Protein AF-A0A5E4HQR0-F1 (afdb_monomer)

Structure (mmCIF, N/CA/C/O backbone):
data_AF-A0A5E4HQR0-F1
#
_entry.id   AF-A0A5E4HQR0-F1
#
loop_
_atom_site.group_PDB
_atom_site.id
_atom_site.type_symbol
_atom_site.label_atom_id
_atom_site.label_alt_id
_atom_site.label_comp_id
_atom_site.label_asym_id
_atom_site.label_entity_id
_atom_site.label_seq_id
_atom_site.pdbx_PDB_ins_code
_atom_site.Cartn_x
_atom_site.Cartn_y
_atom_site.Cartn_z
_atom_site.occupancy
_atom_site.B_iso_or_equiv
_atom_site.auth_seq_id
_atom_site.auth_comp_id
_atom_site.auth_asym_id
_atom_site.auth_atom_id
_atom_site.pdbx_PDB_model_num
ATOM 1 N N . MET A 1 1 ? -1.700 -20.163 -16.446 1.00 43.44 1 MET A N 1
ATOM 2 C CA . MET A 1 1 ? -0.678 -19.233 -15.924 1.00 43.44 1 MET A CA 1
ATOM 3 C C . MET A 1 1 ? 0.153 -18.764 -17.100 1.00 43.44 1 MET A C 1
ATOM 5 O O . MET A 1 1 ? 0.712 -19.613 -17.777 1.00 43.44 1 MET A O 1
ATOM 9 N N . LEU A 1 2 ? 0.173 -17.463 -17.386 1.00 47.62 2 LEU A N 1
ATOM 10 C CA . LEU A 1 2 ? 1.164 -16.889 -18.298 1.00 47.62 2 LEU A CA 1
ATOM 11 C C . LEU A 1 2 ? 2.430 -16.648 -17.474 1.00 47.62 2 LEU A C 1
ATOM 13 O O . LEU A 1 2 ? 2.370 -15.956 -16.460 1.00 47.62 2 LEU A O 1
ATOM 17 N N . THR A 1 3 ? 3.533 -17.280 -17.863 1.00 55.66 3 THR A N 1
ATOM 18 C CA . THR A 1 3 ? 4.866 -17.013 -17.315 1.00 55.66 3 THR A CA 1
ATOM 19 C C . THR A 1 3 ? 5.271 -15.594 -17.684 1.00 55.66 3 THR A C 1
ATOM 21 O O . THR A 1 3 ? 5.151 -15.206 -18.848 1.00 55.66 3 THR A O 1
ATOM 24 N N . LEU A 1 4 ? 5.718 -14.813 -16.701 1.00 61.31 4 LEU A N 1
ATOM 25 C CA . LEU A 1 4 ? 6.244 -13.476 -16.959 1.00 61.31 4 LEU A CA 1
ATOM 26 C C . LEU A 1 4 ? 7.509 -13.579 -17.814 1.00 61.31 4 LEU A C 1
ATOM 28 O O . LEU A 1 4 ? 8.285 -14.520 -17.628 1.00 61.31 4 LEU A O 1
ATOM 32 N N . PRO A 1 5 ? 7.723 -12.642 -18.746 1.00 66.75 5 PRO A N 1
ATOM 33 C CA . PRO A 1 5 ? 8.968 -12.610 -19.487 1.00 66.75 5 PRO A CA 1
ATOM 34 C C . PRO A 1 5 ? 10.122 -12.264 -18.533 1.00 66.75 5 PRO A C 1
ATOM 36 O O . PRO A 1 5 ? 9.965 -11.430 -17.641 1.00 66.75 5 PRO A O 1
ATOM 39 N N . GLU A 1 6 ? 11.286 -12.889 -18.730 1.00 67.94 6 GLU A N 1
ATOM 40 C CA . GLU A 1 6 ? 12.501 -12.571 -17.959 1.00 67.94 6 GLU A CA 1
ATOM 41 C C . GLU A 1 6 ? 12.951 -11.117 -18.177 1.00 67.94 6 GLU A C 1
ATOM 43 O O . GLU A 1 6 ? 13.580 -10.518 -17.306 1.00 67.94 6 GLU A O 1
ATOM 48 N N . THR A 1 7 ? 12.605 -10.531 -19.328 1.00 82.25 7 THR A N 1
ATOM 49 C CA . THR A 1 7 ? 12.889 -9.138 -19.678 1.00 82.25 7 THR A CA 1
ATOM 50 C C . THR A 1 7 ? 11.737 -8.518 -20.470 1.00 82.25 7 THR A C 1
ATOM 52 O O . THR A 1 7 ? 11.079 -9.175 -21.275 1.00 82.25 7 THR A O 1
ATOM 55 N N . PHE A 1 8 ? 11.488 -7.227 -20.255 1.00 91.69 8 PHE A N 1
ATOM 56 C CA . PHE A 1 8 ? 10.535 -6.450 -21.047 1.00 91.69 8 PHE A CA 1
ATOM 57 C C . PHE A 1 8 ? 11.269 -5.675 -22.146 1.00 91.69 8 PHE A C 1
ATOM 59 O O . PHE A 1 8 ? 12.255 -4.992 -21.865 1.00 91.69 8 PHE A O 1
ATOM 66 N N . ASP A 1 9 ? 10.754 -5.716 -23.377 1.00 94.88 9 ASP A N 1
ATOM 67 C CA . ASP A 1 9 ? 11.131 -4.746 -24.408 1.00 94.88 9 ASP A CA 1
ATOM 68 C C . ASP A 1 9 ? 10.457 -3.407 -24.091 1.00 94.88 9 ASP A C 1
ATOM 70 O O . ASP A 1 9 ? 9.247 -3.233 -24.250 1.00 94.88 9 ASP A O 1
ATOM 74 N N . ILE A 1 10 ? 11.256 -2.459 -23.611 1.00 95.88 10 ILE A N 1
ATOM 75 C CA . ILE A 1 10 ? 10.778 -1.164 -23.128 1.00 95.88 10 ILE A CA 1
ATOM 76 C C . ILE A 1 10 ? 10.135 -0.340 -24.241 1.00 95.88 10 ILE A C 1
ATOM 78 O O . ILE A 1 10 ? 9.155 0.355 -23.978 1.00 95.88 10 ILE A O 1
ATOM 82 N N . LEU A 1 11 ? 10.623 -0.444 -25.480 1.00 95.44 11 LEU A N 1
ATOM 83 C CA . LEU A 1 11 ? 10.038 0.285 -26.605 1.00 95.44 11 LEU A CA 1
ATOM 84 C C . LEU A 1 11 ? 8.661 -0.281 -26.947 1.00 95.44 11 LEU A C 1
ATOM 86 O O . LEU A 1 11 ? 7.700 0.476 -27.088 1.00 95.44 11 LEU A O 1
ATOM 90 N N . ALA A 1 12 ? 8.541 -1.609 -27.009 1.00 96.38 12 ALA A N 1
ATOM 91 C CA . ALA A 1 12 ? 7.259 -2.267 -27.245 1.00 96.38 12 ALA A CA 1
ATOM 92 C C . ALA A 1 12 ? 6.245 -1.955 -26.131 1.00 96.38 12 ALA A C 1
ATOM 94 O O . ALA A 1 12 ? 5.089 -1.630 -26.410 1.00 96.38 12 ALA A O 1
ATOM 95 N N . VAL A 1 13 ? 6.686 -1.982 -24.869 1.00 96.69 13 VAL A N 1
ATOM 96 C CA . VAL A 1 13 ? 5.843 -1.640 -23.717 1.00 96.69 13 VAL A CA 1
ATOM 97 C C . VAL A 1 13 ? 5.408 -0.178 -23.760 1.00 96.69 13 VAL A C 1
ATOM 99 O O . VAL A 1 13 ? 4.222 0.093 -23.581 1.00 96.69 13 VAL A O 1
ATOM 102 N N . ALA A 1 14 ? 6.318 0.760 -24.037 1.00 97.38 14 ALA A N 1
ATOM 103 C CA . ALA A 1 14 ? 6.001 2.184 -24.159 1.00 97.38 14 ALA A CA 1
ATOM 104 C C . ALA A 1 14 ? 4.930 2.439 -25.232 1.00 97.38 14 ALA A C 1
ATOM 106 O O . ALA A 1 14 ? 3.965 3.169 -24.985 1.00 97.38 14 ALA A O 1
ATOM 107 N N . VAL A 1 15 ? 5.038 1.765 -26.385 1.00 97.88 15 VAL A N 1
ATOM 108 C CA . VAL A 1 15 ? 4.018 1.795 -27.445 1.00 97.88 15 VAL A CA 1
ATOM 109 C C . VAL A 1 15 ? 2.687 1.227 -26.950 1.00 97.88 15 VAL A C 1
ATOM 111 O O . VAL A 1 15 ? 1.646 1.857 -27.137 1.00 97.88 15 VAL A O 1
ATOM 114 N N . GLN A 1 16 ? 2.700 0.067 -26.288 1.00 97.56 16 GLN A N 1
ATOM 115 C CA . GLN A 1 16 ? 1.485 -0.587 -25.799 1.00 97.56 16 GLN A CA 1
ATOM 116 C C . GLN A 1 16 ? 0.745 0.258 -24.754 1.00 97.56 16 GLN A C 1
ATOM 118 O O . GLN A 1 16 ? -0.487 0.368 -24.797 1.00 97.56 16 GLN A O 1
ATOM 123 N N . ILE A 1 17 ? 1.473 0.867 -23.813 1.00 97.50 17 ILE A N 1
ATOM 124 C CA . ILE A 1 17 ? 0.855 1.697 -22.777 1.00 97.50 17 ILE A CA 1
ATOM 125 C C . ILE A 1 17 ? 0.499 3.103 -23.268 1.00 97.50 17 ILE A C 1
ATOM 127 O O . ILE A 1 17 ? -0.389 3.737 -22.692 1.00 97.50 17 ILE A O 1
ATOM 131 N N . GLY A 1 18 ? 1.127 3.550 -24.359 1.00 97.62 18 GLY A N 1
ATOM 132 C CA . GLY A 1 18 ? 0.904 4.850 -24.988 1.00 97.62 18 GLY A CA 1
ATOM 133 C C . GLY A 1 18 ? 1.632 6.005 -24.300 1.00 97.62 18 GLY A C 1
ATOM 134 O O . GLY A 1 18 ? 1.151 7.132 -24.370 1.00 97.62 18 GLY A O 1
ATOM 135 N N . VAL A 1 19 ? 2.745 5.731 -23.611 1.00 97.75 19 VAL A N 1
ATOM 136 C CA . VAL A 1 19 ? 3.564 6.737 -22.913 1.00 97.75 19 VAL A CA 1
ATOM 137 C C . VAL A 1 19 ? 5.044 6.446 -23.181 1.00 97.75 19 VAL A C 1
ATOM 139 O O . VAL A 1 19 ? 5.491 5.346 -22.832 1.00 97.75 19 VAL A O 1
ATOM 142 N N . PRO A 1 20 ? 5.813 7.390 -23.759 1.00 97.56 20 PRO A N 1
ATOM 143 C CA . PRO A 1 20 ? 7.255 7.237 -23.955 1.00 97.56 20 PRO A CA 1
ATOM 144 C C . PRO A 1 20 ? 7.985 6.927 -22.644 1.00 97.56 20 PRO A C 1
ATOM 146 O O . PRO A 1 20 ? 7.635 7.466 -21.594 1.00 97.56 20 PRO A O 1
ATOM 149 N N . ALA A 1 21 ? 9.002 6.064 -22.693 1.00 96.12 21 ALA A N 1
ATOM 150 C CA . ALA A 1 21 ? 9.705 5.587 -21.498 1.00 96.12 21 ALA A CA 1
ATOM 151 C C . ALA A 1 21 ? 10.406 6.714 -20.717 1.00 96.12 21 ALA A C 1
ATOM 153 O O . ALA A 1 21 ? 10.565 6.649 -19.498 1.00 96.12 21 ALA A O 1
ATOM 154 N N . GLU A 1 22 ? 10.787 7.779 -21.415 1.00 94.31 22 GLU A N 1
ATOM 155 C CA . GLU A 1 22 ? 11.416 8.980 -20.874 1.00 94.31 22 GLU A CA 1
ATOM 156 C C . GLU A 1 22 ? 10.468 9.779 -19.964 1.00 94.31 22 GLU A C 1
ATOM 158 O O . GLU A 1 22 ? 10.924 10.477 -19.057 1.00 94.31 22 GLU A O 1
ATOM 163 N N . GLU A 1 23 ? 9.155 9.642 -20.167 1.00 95.75 23 GLU A N 1
ATOM 164 C CA . GLU A 1 23 ? 8.104 10.343 -19.418 1.00 95.75 23 GLU A CA 1
ATOM 165 C C . GLU A 1 23 ? 7.600 9.552 -18.202 1.00 95.75 23 GLU A C 1
ATOM 167 O O . GLU A 1 23 ? 6.712 10.003 -17.479 1.00 95.75 23 GLU A O 1
ATOM 172 N N . TRP A 1 24 ? 8.148 8.362 -17.940 1.00 96.00 24 TRP A N 1
ATOM 173 C CA . TRP A 1 24 ? 7.684 7.523 -16.830 1.00 96.00 24 TRP A CA 1
ATOM 174 C C . TRP A 1 24 ? 8.110 8.057 -15.455 1.00 96.00 24 TRP A C 1
ATOM 176 O O . TRP A 1 24 ? 7.464 7.770 -14.443 1.00 96.00 24 TRP A O 1
ATOM 186 N N . ARG A 1 25 ? 9.196 8.838 -15.414 1.00 93.00 25 ARG A N 1
ATOM 187 C CA . ARG A 1 25 ? 9.792 9.377 -14.186 1.00 93.00 25 ARG A CA 1
ATOM 188 C C . ARG A 1 25 ? 8.795 10.252 -13.420 1.00 93.00 25 ARG A C 1
ATOM 190 O O . ARG A 1 25 ? 8.152 11.123 -13.998 1.00 93.00 25 ARG A O 1
ATOM 197 N N . GLY A 1 26 ? 8.685 10.040 -12.112 1.00 90.75 26 GLY A N 1
ATOM 198 C CA . GLY A 1 26 ? 7.771 10.777 -11.239 1.00 90.75 26 GLY A CA 1
ATOM 199 C C . GLY A 1 26 ? 6.291 10.404 -11.394 1.00 90.75 26 GLY A C 1
ATOM 200 O O . GLY A 1 26 ? 5.453 10.977 -10.702 1.00 90.75 26 GLY A O 1
ATOM 201 N N . ASN A 1 27 ? 5.954 9.437 -12.256 1.00 94.25 27 ASN A N 1
ATOM 202 C CA . ASN A 1 27 ? 4.585 8.970 -12.494 1.00 94.25 27 ASN A CA 1
ATOM 203 C C . ASN A 1 27 ? 4.409 7.479 -12.141 1.00 94.25 27 ASN A C 1
ATOM 205 O O . ASN A 1 27 ? 3.646 6.755 -12.780 1.00 94.25 27 ASN A O 1
ATOM 209 N N . CYS A 1 28 ? 5.123 6.999 -11.119 1.00 96.25 28 CYS A N 1
ATOM 210 C CA . CYS A 1 28 ? 5.274 5.574 -10.802 1.00 96.25 28 CYS A CA 1
ATOM 211 C C . CYS A 1 28 ? 3.946 4.803 -10.741 1.00 96.25 28 CYS A C 1
ATOM 213 O O . CYS A 1 28 ? 3.763 3.805 -11.437 1.00 96.25 28 CYS A O 1
ATOM 215 N N . TYR A 1 29 ? 2.974 5.304 -9.970 1.00 96.31 29 TYR A N 1
ATOM 216 C CA . TYR A 1 29 ? 1.659 4.666 -9.851 1.00 96.31 29 TYR A CA 1
ATOM 217 C C . TYR A 1 29 ? 0.858 4.718 -11.160 1.00 96.31 29 TYR A C 1
ATOM 219 O O . TYR A 1 29 ? 0.180 3.752 -11.510 1.00 96.31 29 TYR A O 1
ATOM 227 N N . GLY A 1 30 ? 0.939 5.828 -11.902 1.00 97.50 30 GLY A N 1
ATOM 228 C CA . GLY A 1 30 ? 0.260 5.978 -13.188 1.00 97.50 30 GLY A CA 1
ATOM 229 C C . GLY A 1 30 ? 0.785 4.990 -14.227 1.00 97.50 30 GLY A C 1
ATOM 230 O O . GLY A 1 30 ? -0.008 4.311 -14.878 1.00 97.50 30 GLY A O 1
ATOM 231 N N . ILE A 1 31 ? 2.108 4.842 -14.326 1.00 98.25 31 ILE A N 1
ATOM 232 C CA . ILE A 1 31 ? 2.748 3.883 -15.234 1.00 98.25 31 ILE A CA 1
ATOM 233 C C . ILE A 1 31 ? 2.417 2.441 -14.834 1.00 98.25 31 ILE A C 1
ATOM 235 O O . ILE A 1 31 ? 1.961 1.672 -15.679 1.00 98.25 31 ILE A O 1
ATOM 239 N N . ALA A 1 32 ? 2.537 2.079 -13.552 1.00 97.88 32 ALA A N 1
ATOM 240 C CA . ALA A 1 32 ? 2.151 0.750 -13.069 1.00 97.88 32 ALA A CA 1
ATOM 241 C C . ALA A 1 32 ? 0.666 0.435 -13.348 1.00 97.88 32 ALA A C 1
ATOM 243 O O . ALA A 1 32 ? 0.323 -0.659 -13.794 1.00 97.88 32 ALA A O 1
ATOM 244 N N . SER A 1 33 ? -0.227 1.410 -13.169 1.00 97.75 33 SER A N 1
ATOM 245 C CA . SER A 1 33 ? -1.649 1.269 -13.501 1.00 97.75 33 SER A CA 1
ATOM 246 C C . SER A 1 33 ? -1.881 1.024 -14.997 1.00 97.75 33 SER A C 1
ATOM 248 O O . SER A 1 33 ? -2.692 0.172 -15.377 1.00 97.75 33 SER A O 1
ATOM 250 N N . LEU A 1 34 ? -1.142 1.720 -15.868 1.00 98.19 34 LEU A N 1
ATOM 251 C CA . LEU A 1 34 ? -1.233 1.519 -17.313 1.00 98.19 34 LEU A CA 1
ATOM 252 C C . LEU A 1 34 ? -0.805 0.112 -17.737 1.00 98.19 34 LEU A C 1
ATOM 254 O O . LEU A 1 34 ? -1.438 -0.442 -18.635 1.00 98.19 34 LEU A O 1
ATOM 258 N N . PHE A 1 35 ? 0.184 -0.495 -17.075 1.00 97.69 35 PHE A N 1
ATOM 259 C CA . PHE A 1 35 ? 0.586 -1.880 -17.350 1.00 97.69 35 PHE A CA 1
ATOM 260 C C . PHE A 1 35 ? -0.586 -2.856 -17.185 1.00 97.69 35 PHE A C 1
ATOM 262 O O . PHE A 1 35 ? -0.793 -3.709 -18.049 1.00 97.69 35 PHE A O 1
ATOM 269 N N . LEU A 1 36 ? -1.397 -2.699 -16.132 1.00 95.81 36 LEU A N 1
ATOM 270 C CA . LEU A 1 36 ? -2.602 -3.514 -15.938 1.00 95.81 36 LEU A CA 1
ATOM 271 C C . LEU A 1 36 ? -3.689 -3.158 -16.952 1.00 95.81 36 LEU A C 1
ATOM 273 O O . LEU A 1 36 ? -4.215 -4.026 -17.646 1.00 95.81 36 LEU A O 1
ATOM 277 N N . LYS A 1 37 ? -4.007 -1.864 -17.082 1.00 96.94 37 LYS A N 1
ATOM 278 C CA . LYS A 1 37 ? -5.098 -1.382 -17.945 1.00 96.94 37 LYS A CA 1
ATOM 279 C C . LYS A 1 37 ? -4.897 -1.757 -19.415 1.00 96.94 37 LYS A C 1
ATOM 281 O O . LYS A 1 37 ? -5.869 -1.911 -20.151 1.00 96.94 37 LYS A O 1
ATOM 286 N N . LYS A 1 38 ? -3.643 -1.857 -19.852 1.00 97.06 38 LYS A N 1
ATOM 287 C CA . LYS A 1 38 ? -3.255 -2.145 -21.237 1.00 97.06 38 LYS A CA 1
ATOM 288 C C . LYS A 1 38 ? -2.852 -3.604 -21.443 1.00 97.06 38 LYS A C 1
ATOM 290 O O . LYS A 1 38 ? -2.431 -3.956 -22.542 1.00 97.06 38 LYS A O 1
ATOM 295 N N . GLY A 1 39 ? -2.993 -4.443 -20.415 1.00 94.75 39 GLY A N 1
ATOM 296 C CA . GLY A 1 39 ? -2.743 -5.879 -20.496 1.00 94.75 39 GLY A CA 1
ATOM 297 C C . GLY A 1 39 ? -1.275 -6.253 -20.702 1.00 94.75 39 GLY A C 1
ATOM 298 O O . GLY A 1 39 ? -1.005 -7.328 -21.224 1.00 94.75 39 GLY A O 1
ATOM 299 N N . VAL A 1 40 ? -0.330 -5.388 -20.311 1.00 95.19 40 VAL A N 1
ATOM 300 C CA . VAL A 1 40 ? 1.104 -5.737 -20.252 1.00 95.19 40 VAL A CA 1
ATOM 301 C C . VAL A 1 40 ? 1.320 -6.809 -19.180 1.00 95.19 40 VAL A C 1
ATOM 303 O O . VAL A 1 40 ? 2.094 -7.743 -19.361 1.00 95.19 40 VAL A O 1
ATOM 306 N N . VAL A 1 41 ? 0.584 -6.690 -18.072 1.00 93.62 41 VAL A N 1
ATOM 307 C CA . VAL A 1 41 ? 0.513 -7.668 -16.983 1.00 93.62 41 VAL A CA 1
ATOM 308 C C . VAL A 1 41 ? -0.957 -7.863 -16.623 1.00 93.62 41 VAL A C 1
ATOM 310 O O . VAL A 1 41 ? -1.704 -6.892 -16.552 1.00 93.62 41 VAL A O 1
ATOM 313 N N . THR A 1 42 ? -1.389 -9.104 -16.395 1.00 90.38 42 THR A N 1
ATOM 314 C CA . THR A 1 42 ? -2.817 -9.426 -16.195 1.00 90.38 42 THR A CA 1
ATOM 315 C C . THR A 1 42 ? -3.164 -9.975 -14.814 1.00 90.38 42 THR A C 1
ATOM 317 O O . THR A 1 42 ? -4.316 -9.878 -14.410 1.00 90.38 42 THR A O 1
ATOM 320 N N . ASN A 1 43 ? -2.193 -10.515 -14.072 1.00 88.50 43 ASN A N 1
ATOM 321 C CA . ASN A 1 43 ? -2.441 -11.204 -12.796 1.00 88.50 43 ASN A CA 1
ATOM 322 C C . ASN A 1 43 ? -1.818 -10.508 -11.578 1.00 88.50 43 ASN A C 1
ATOM 324 O O . ASN A 1 43 ? -1.804 -11.086 -10.495 1.00 88.50 43 ASN A O 1
ATOM 328 N N . ALA A 1 44 ? -1.293 -9.292 -11.738 1.00 94.56 44 ALA A N 1
ATOM 329 C CA . ALA A 1 44 ? -0.679 -8.547 -10.645 1.00 94.56 44 ALA A CA 1
ATOM 330 C C . ALA A 1 44 ? -1.667 -7.574 -9.989 1.00 94.56 44 ALA A C 1
ATOM 332 O O . ALA A 1 44 ? -2.596 -7.070 -10.621 1.00 94.56 44 ALA A O 1
ATOM 333 N N . LYS A 1 45 ? -1.433 -7.275 -8.712 1.00 94.88 45 LYS A N 1
ATOM 334 C CA . LYS A 1 45 ? -2.138 -6.246 -7.950 1.00 94.88 45 LYS A CA 1
ATOM 335 C C . LYS A 1 45 ? -1.354 -4.942 -8.010 1.00 94.88 45 LYS A C 1
ATOM 337 O O . LYS A 1 45 ? -0.145 -4.931 -7.798 1.00 94.88 45 LYS A O 1
ATOM 342 N N . LEU A 1 46 ? -2.051 -3.837 -8.259 1.00 96.12 46 LEU A N 1
ATOM 343 C CA . LEU A 1 46 ? -1.473 -2.501 -8.152 1.00 96.12 46 LEU A CA 1
ATOM 344 C C . LEU A 1 46 ? -1.267 -2.144 -6.681 1.00 96.12 46 LEU A C 1
ATOM 346 O O . LEU A 1 46 ? -2.189 -2.262 -5.871 1.00 96.12 46 LEU A O 1
ATOM 350 N N . ARG A 1 47 ? -0.057 -1.707 -6.345 1.00 96.12 47 ARG A N 1
ATOM 351 C CA . ARG A 1 47 ? 0.346 -1.313 -4.998 1.00 96.12 47 ARG A CA 1
ATOM 352 C C . ARG A 1 47 ? 0.828 0.125 -4.983 1.00 96.12 47 ARG A C 1
ATOM 354 O O . ARG A 1 47 ? 1.372 0.632 -5.964 1.00 96.12 47 ARG A O 1
ATOM 361 N N . TYR A 1 48 ? 0.638 0.755 -3.834 1.00 95.81 48 TYR A N 1
ATOM 362 C CA . TYR A 1 48 ? 1.195 2.053 -3.505 1.00 95.81 48 TYR A CA 1
ATOM 363 C C . TYR A 1 48 ? 1.682 2.028 -2.061 1.00 95.81 48 TYR A C 1
ATOM 365 O O . TYR A 1 48 ? 1.146 1.300 -1.219 1.00 95.81 48 TYR A O 1
ATOM 373 N N . GLY A 1 49 ? 2.737 2.776 -1.783 1.00 95.38 49 GLY A N 1
ATOM 374 C CA . GLY A 1 49 ? 3.376 2.776 -0.480 1.00 95.38 49 GLY A CA 1
ATOM 375 C C . GLY A 1 49 ? 4.696 3.517 -0.531 1.00 95.38 49 GLY A C 1
ATOM 376 O O . GLY A 1 49 ? 4.776 4.574 -1.155 1.00 95.38 49 GLY A O 1
ATOM 377 N N . LEU A 1 50 ? 5.715 2.967 0.125 1.00 95.38 50 LEU A N 1
ATOM 378 C CA . LEU A 1 50 ? 7.030 3.591 0.232 1.00 95.38 50 LEU A CA 1
ATOM 379 C C . LEU A 1 50 ? 8.118 2.735 -0.419 1.00 95.38 50 LEU A C 1
ATOM 381 O O . LEU A 1 50 ? 8.132 1.508 -0.288 1.00 95.38 50 LEU A O 1
ATOM 385 N N . TRP A 1 51 ? 9.059 3.406 -1.076 1.00 95.69 51 TRP A N 1
ATOM 386 C CA . TRP A 1 51 ? 10.367 2.855 -1.398 1.00 95.69 51 TRP A CA 1
ATOM 387 C C . TRP A 1 51 ? 11.302 3.047 -0.200 1.00 95.69 51 TRP A C 1
ATOM 389 O O . TRP A 1 51 ? 11.601 4.168 0.202 1.00 95.69 51 TRP A O 1
ATOM 399 N N . MET A 1 52 ? 11.786 1.943 0.363 1.00 94.19 52 MET A N 1
ATOM 400 C CA . MET A 1 52 ? 12.664 1.920 1.542 1.00 94.19 52 MET A CA 1
ATOM 401 C C . MET A 1 52 ? 14.127 1.617 1.188 1.00 94.19 52 MET A C 1
ATOM 403 O O . MET A 1 52 ? 14.943 1.352 2.074 1.00 94.19 52 MET A O 1
ATOM 407 N N . GLY A 1 53 ? 14.442 1.576 -0.105 1.00 92.88 53 GLY A N 1
ATOM 408 C CA . GLY A 1 53 ? 15.732 1.146 -0.624 1.00 92.88 53 GLY A CA 1
ATOM 409 C C . GLY A 1 53 ? 16.731 2.285 -0.793 1.00 92.88 53 GLY A C 1
ATOM 410 O O . GLY A 1 53 ? 16.422 3.453 -0.541 1.00 92.88 53 GLY A O 1
ATOM 411 N N . PRO A 1 54 ? 17.951 1.962 -1.248 1.00 93.06 54 PRO A N 1
ATOM 412 C CA . PRO A 1 54 ? 18.937 2.977 -1.576 1.00 93.06 54 PRO A CA 1
ATOM 413 C C . PRO A 1 54 ? 18.452 3.853 -2.737 1.00 93.06 54 PRO A C 1
ATOM 415 O O . PRO A 1 54 ? 17.732 3.402 -3.627 1.00 93.06 54 PRO A O 1
ATOM 418 N N . VAL A 1 55 ? 18.902 5.105 -2.742 1.00 95.81 55 VAL A N 1
ATOM 419 C CA . VAL A 1 55 ? 18.695 6.043 -3.846 1.00 95.81 55 VAL A CA 1
ATOM 420 C C . VAL A 1 55 ? 20.058 6.517 -4.332 1.00 95.81 55 VAL A C 1
ATOM 422 O O . VAL A 1 55 ? 20.913 6.914 -3.538 1.00 95.81 55 VAL A O 1
ATOM 425 N N . ALA A 1 56 ? 20.286 6.453 -5.638 1.00 96.06 56 ALA A N 1
ATOM 426 C CA . ALA A 1 56 ? 21.527 6.887 -6.256 1.00 96.06 56 ALA A CA 1
ATOM 427 C C . ALA A 1 56 ? 21.693 8.410 -6.143 1.00 96.06 56 ALA A C 1
ATOM 429 O O . ALA A 1 56 ? 20.733 9.160 -6.307 1.00 96.06 56 ALA A O 1
ATOM 430 N N . LYS A 1 57 ? 22.933 8.880 -5.943 1.00 94.19 57 LYS A N 1
ATOM 431 C CA . LYS A 1 57 ? 23.281 10.308 -5.765 1.00 94.19 57 LYS A CA 1
ATOM 432 C C . LYS A 1 57 ? 22.770 11.245 -6.864 1.00 94.19 57 LYS A C 1
ATOM 434 O O . LY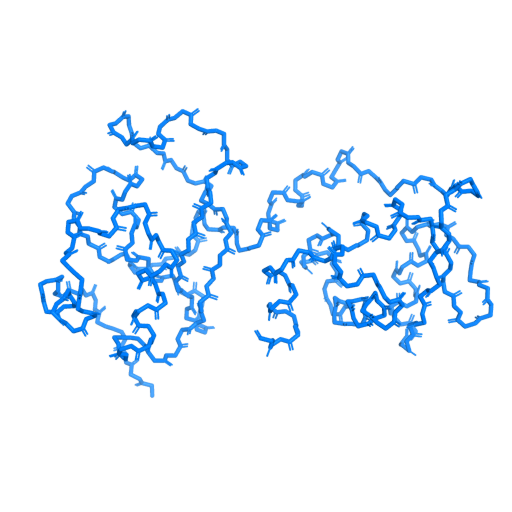S A 1 57 ? 22.568 12.422 -6.602 1.00 94.19 57 LYS A O 1
ATOM 439 N N . GLY A 1 58 ? 22.596 10.737 -8.083 1.00 89.50 58 GLY A N 1
ATOM 440 C CA . GLY A 1 58 ? 22.102 11.515 -9.222 1.00 89.50 58 GLY A CA 1
ATOM 441 C C . GLY A 1 58 ? 20.578 11.534 -9.376 1.00 89.50 58 GLY A C 1
ATOM 442 O O . GLY A 1 58 ? 20.083 12.183 -10.291 1.00 89.50 58 GLY A O 1
ATOM 443 N N . SER A 1 59 ? 19.832 10.814 -8.536 1.00 90.44 59 SER A N 1
ATOM 444 C CA . SER A 1 59 ? 18.369 10.830 -8.566 1.00 90.44 59 SER A CA 1
ATOM 445 C C . SER A 1 59 ? 17.824 12.078 -7.868 1.00 90.44 59 SER A C 1
ATOM 447 O O . SER A 1 59 ? 18.341 12.502 -6.836 1.00 90.44 59 SER A O 1
ATOM 449 N N . VAL A 1 60 ? 16.711 12.621 -8.369 1.00 86.31 60 VAL A N 1
ATOM 450 C CA . VAL A 1 60 ? 15.966 13.727 -7.728 1.00 86.31 60 VAL A CA 1
ATOM 451 C C . VAL A 1 60 ? 15.362 13.345 -6.367 1.00 86.31 60 VAL A C 1
ATOM 453 O O . VAL A 1 60 ? 14.910 14.208 -5.609 1.00 86.31 60 VAL A O 1
ATOM 456 N N . MET A 1 61 ? 15.351 12.046 -6.060 1.00 88.31 61 MET A N 1
ATOM 457 C CA . MET A 1 61 ? 14.915 11.495 -4.779 1.00 88.31 61 MET A CA 1
ATOM 458 C C . MET A 1 61 ? 16.069 11.351 -3.774 1.00 88.31 61 MET A C 1
ATOM 460 O O . MET A 1 61 ? 15.833 10.981 -2.625 1.00 88.31 61 MET A O 1
ATOM 464 N N . TYR A 1 62 ? 17.318 11.622 -4.173 1.00 93.19 62 TYR A N 1
ATOM 465 C CA . TYR A 1 62 ? 18.473 11.448 -3.297 1.00 93.19 62 TYR A CA 1
ATOM 466 C C . TYR A 1 62 ? 18.394 12.349 -2.060 1.00 93.19 62 TYR A C 1
ATOM 468 O O . TYR A 1 62 ? 18.095 13.538 -2.155 1.00 93.19 62 TYR A O 1
ATOM 476 N N . GLY A 1 63 ? 18.686 11.775 -0.891 1.00 89.19 63 GLY A N 1
ATOM 477 C CA . GLY A 1 63 ? 18.658 12.482 0.392 1.00 89.19 63 GLY A CA 1
ATOM 478 C C . GLY A 1 63 ? 17.258 12.723 0.964 1.00 89.19 63 GLY A C 1
ATOM 479 O O . GLY A 1 63 ? 17.152 13.307 2.040 1.00 89.19 63 GLY A O 1
ATOM 480 N N . ARG A 1 64 ? 16.189 12.274 0.290 1.00 88.31 64 ARG A N 1
ATOM 481 C CA . ARG A 1 64 ? 14.837 12.331 0.855 1.00 88.31 64 ARG A CA 1
ATOM 482 C C . ARG A 1 64 ? 14.677 11.317 1.992 1.00 88.31 64 ARG A C 1
ATOM 484 O O . ARG A 1 64 ? 15.229 10.218 1.910 1.00 88.31 64 ARG A O 1
ATOM 491 N N . PRO A 1 65 ? 13.914 11.665 3.039 1.00 86.31 65 PRO A N 1
ATOM 492 C CA . PRO A 1 65 ? 13.592 10.723 4.098 1.00 86.31 65 PRO A CA 1
ATOM 493 C C . PRO A 1 65 ? 12.636 9.631 3.567 1.00 86.31 65 PRO A C 1
ATOM 495 O O . PRO A 1 65 ? 11.841 9.922 2.664 1.00 86.31 65 PRO A O 1
ATOM 498 N N . PRO A 1 66 ? 12.689 8.388 4.089 1.00 79.38 66 PRO A N 1
ATOM 499 C CA . PRO A 1 66 ? 11.852 7.279 3.616 1.00 79.38 66 PRO A CA 1
ATOM 500 C C . PRO A 1 66 ? 10.348 7.561 3.610 1.00 79.38 66 PRO A C 1
ATOM 502 O O . PRO A 1 66 ? 9.648 7.138 2.697 1.00 79.38 66 PRO A O 1
ATOM 505 N N . GLU A 1 67 ? 9.864 8.345 4.570 1.00 82.12 67 GLU A N 1
ATOM 506 C CA . GLU A 1 67 ? 8.469 8.774 4.699 1.00 82.12 67 GLU A CA 1
ATOM 507 C C . GLU A 1 67 ? 7.989 9.594 3.490 1.00 82.12 67 GLU A C 1
ATOM 509 O O . GLU A 1 67 ? 6.798 9.630 3.201 1.00 82.12 67 GLU A O 1
ATOM 514 N N . GLY A 1 68 ? 8.911 10.249 2.776 1.00 81.38 68 GLY A N 1
ATOM 515 C CA . GLY A 1 68 ? 8.629 11.035 1.574 1.00 81.38 68 GLY A CA 1
ATOM 516 C C . GLY A 1 68 ? 8.875 10.290 0.260 1.00 81.38 68 GLY A C 1
ATOM 517 O O . GLY A 1 68 ? 8.693 10.879 -0.808 1.00 81.38 68 GLY A O 1
ATOM 518 N N . MET A 1 69 ? 9.308 9.026 0.307 1.00 91.12 69 MET A N 1
ATOM 519 C CA . MET A 1 69 ? 9.622 8.215 -0.876 1.00 91.12 69 MET A CA 1
ATOM 520 C C . MET A 1 69 ? 8.411 7.397 -1.326 1.00 91.12 69 MET A C 1
ATOM 522 O O . MET A 1 69 ? 8.457 6.170 -1.401 1.00 91.12 69 MET A O 1
ATOM 526 N N . HIS A 1 70 ? 7.308 8.084 -1.618 1.00 94.06 70 HIS A N 1
ATOM 527 C CA . HIS A 1 70 ? 6.110 7.429 -2.125 1.00 94.06 70 HIS A CA 1
ATOM 528 C C . HIS A 1 70 ? 6.338 6.809 -3.503 1.00 94.06 70 HIS A C 1
ATOM 530 O O . HIS A 1 70 ? 6.922 7.435 -4.388 1.00 94.06 70 HIS A O 1
ATOM 536 N N . HIS A 1 71 ? 5.843 5.588 -3.687 1.00 96.44 71 HIS A N 1
ATOM 537 C CA . HIS A 1 71 ? 6.068 4.817 -4.903 1.00 96.44 71 HIS A CA 1
ATOM 538 C C . HIS A 1 71 ? 4.885 3.910 -5.232 1.00 96.44 71 HIS A C 1
ATOM 540 O O . HIS A 1 71 ? 4.154 3.487 -4.337 1.00 96.44 71 HIS A O 1
ATOM 546 N N . GLY A 1 72 ? 4.711 3.599 -6.517 1.00 97.12 72 GLY A N 1
ATOM 547 C CA . GLY A 1 72 ? 3.688 2.679 -7.010 1.00 97.12 72 GLY A CA 1
ATOM 548 C C . GLY A 1 72 ? 4.298 1.594 -7.890 1.00 97.12 72 GLY A C 1
ATOM 549 O O . GLY A 1 72 ? 5.171 1.887 -8.700 1.00 97.12 72 GLY A O 1
ATOM 550 N N . TRP A 1 73 ? 3.844 0.355 -7.720 1.00 98.06 73 TRP A N 1
ATOM 551 C CA . TRP A 1 73 ? 4.371 -0.827 -8.409 1.00 98.06 73 TRP A CA 1
ATOM 552 C C . TRP A 1 73 ? 3.286 -1.897 -8.558 1.00 98.06 73 TRP A C 1
ATOM 554 O O . TRP A 1 73 ? 2.162 -1.739 -8.078 1.00 98.06 73 TRP A O 1
ATOM 564 N N . LEU A 1 74 ? 3.616 -2.999 -9.222 1.00 97.62 74 LEU A N 1
ATOM 565 C CA . LEU A 1 74 ? 2.761 -4.172 -9.339 1.00 97.62 74 LEU A CA 1
ATOM 566 C C . LEU A 1 74 ? 3.334 -5.333 -8.524 1.00 97.62 74 LEU A C 1
ATOM 568 O O . LEU A 1 74 ? 4.545 -5.525 -8.466 1.00 97.62 74 LEU A O 1
ATOM 572 N N . GLU A 1 75 ? 2.464 -6.124 -7.910 1.00 96.56 75 GLU A N 1
ATOM 573 C CA . GLU A 1 75 ? 2.831 -7.309 -7.134 1.00 96.56 75 GLU A CA 1
ATOM 574 C C . GLU A 1 75 ? 2.054 -8.523 -7.645 1.00 96.56 75 GLU A C 1
ATOM 576 O O . GLU A 1 75 ? 0.822 -8.517 -7.688 1.00 96.56 75 GLU A O 1
ATOM 581 N N . ASN A 1 76 ? 2.768 -9.566 -8.049 1.00 93.81 76 ASN A N 1
ATOM 582 C CA . ASN A 1 76 ? 2.168 -10.821 -8.485 1.00 93.81 76 ASN A CA 1
ATOM 583 C C . ASN A 1 76 ? 1.653 -11.657 -7.302 1.00 93.81 76 ASN A C 1
ATOM 585 O O . ASN A 1 76 ? 2.034 -11.417 -6.157 1.00 93.81 76 ASN A O 1
ATOM 589 N N . PRO A 1 77 ? 0.822 -12.687 -7.555 1.00 93.12 77 PRO A N 1
ATOM 590 C CA . PRO A 1 77 ? 0.303 -13.552 -6.497 1.00 93.12 77 PRO A CA 1
ATOM 591 C C . PRO A 1 77 ? 1.385 -14.326 -5.731 1.00 93.12 77 PRO A C 1
ATOM 593 O O . PRO A 1 77 ? 1.153 -14.718 -4.594 1.00 93.12 77 PRO A O 1
ATOM 596 N N . ASP A 1 78 ? 2.551 -14.545 -6.342 1.00 92.50 78 ASP A N 1
ATOM 597 C CA . ASP A 1 78 ? 3.719 -15.180 -5.721 1.00 92.50 78 ASP A CA 1
ATOM 598 C C . ASP A 1 78 ? 4.597 -14.193 -4.921 1.00 92.50 78 ASP A C 1
ATOM 600 O O . ASP A 1 78 ? 5.627 -14.588 -4.380 1.00 92.50 78 ASP A O 1
ATOM 604 N N . GLY A 1 79 ? 4.207 -12.914 -4.844 1.00 92.62 79 GLY A N 1
ATOM 605 C CA . GLY A 1 79 ? 4.956 -11.850 -4.168 1.00 92.62 79 GLY A CA 1
ATOM 606 C C . GLY A 1 79 ? 6.068 -11.217 -5.011 1.00 92.62 79 GLY A C 1
ATOM 607 O O . GLY A 1 79 ? 6.740 -10.296 -4.540 1.00 92.62 79 GLY A O 1
ATOM 608 N N . THR A 1 80 ? 6.268 -11.663 -6.256 1.00 95.00 80 THR A N 1
ATOM 609 C CA . THR A 1 80 ? 7.220 -11.036 -7.181 1.00 95.00 80 THR A CA 1
ATOM 610 C C . THR A 1 80 ? 6.766 -9.618 -7.528 1.00 95.00 80 THR A C 1
ATOM 612 O O . THR A 1 80 ? 5.625 -9.398 -7.944 1.00 95.00 80 THR A O 1
ATOM 615 N N . ILE A 1 81 ? 7.676 -8.654 -7.415 1.00 96.94 81 ILE A N 1
ATOM 616 C CA . ILE A 1 81 ? 7.456 -7.257 -7.780 1.00 96.94 81 ILE A CA 1
ATOM 617 C C . ILE A 1 81 ? 7.724 -7.052 -9.264 1.00 96.94 81 ILE A C 1
ATOM 619 O O . ILE A 1 81 ? 8.737 -7.516 -9.782 1.00 96.94 81 ILE A O 1
ATOM 623 N N . ILE A 1 82 ? 6.835 -6.311 -9.920 1.00 97.38 82 ILE A N 1
ATOM 624 C CA . ILE A 1 82 ? 7.054 -5.710 -11.232 1.00 97.38 82 ILE A CA 1
ATOM 625 C C . ILE A 1 82 ? 7.006 -4.195 -11.042 1.00 97.38 82 ILE A C 1
ATOM 627 O O . ILE A 1 82 ? 5.958 -3.622 -10.740 1.00 97.38 82 ILE A O 1
ATOM 631 N N . ASP A 1 83 ? 8.146 -3.541 -11.207 1.00 97.62 83 ASP A N 1
ATOM 632 C CA . ASP A 1 83 ? 8.286 -2.106 -10.994 1.00 97.62 83 ASP A CA 1
ATOM 633 C C . ASP A 1 83 ? 8.804 -1.435 -12.271 1.00 97.62 83 ASP A C 1
ATOM 635 O O . ASP A 1 83 ? 9.994 -1.541 -12.593 1.00 97.62 83 ASP A O 1
ATOM 639 N N . PRO A 1 84 ? 7.923 -0.750 -13.020 1.00 97.38 84 PRO A N 1
ATOM 640 C CA . PRO A 1 84 ? 8.300 -0.113 -14.269 1.00 97.38 84 PRO A CA 1
ATOM 641 C C . PRO A 1 84 ? 9.136 1.151 -14.067 1.00 97.38 84 PRO A C 1
ATOM 643 O O . PRO A 1 84 ? 9.650 1.677 -15.045 1.00 97.38 84 PRO A O 1
ATOM 646 N N . THR A 1 85 ? 9.270 1.661 -12.839 1.00 97.19 85 THR A N 1
ATOM 647 C CA . THR A 1 85 ? 9.942 2.936 -12.562 1.00 97.19 85 THR A CA 1
ATOM 648 C C . THR A 1 85 ? 11.046 2.842 -11.507 1.00 97.19 85 THR A C 1
ATOM 650 O O . THR A 1 85 ? 11.621 3.869 -11.149 1.00 97.19 85 THR A O 1
ATOM 653 N N . ARG A 1 86 ? 11.462 1.634 -11.084 1.00 96.25 86 ARG A N 1
ATOM 654 C CA . ARG A 1 86 ? 12.600 1.420 -10.153 1.00 96.25 86 ARG A CA 1
ATOM 655 C C . ARG A 1 86 ? 13.875 2.136 -10.598 1.00 96.25 86 ARG A C 1
ATOM 657 O O . ARG A 1 86 ? 14.645 2.636 -9.775 1.00 96.25 86 ARG A O 1
ATOM 664 N N . PHE A 1 87 ? 14.094 2.214 -11.911 1.00 95.31 87 PHE A N 1
ATOM 665 C CA . PHE A 1 87 ? 15.245 2.887 -12.512 1.00 95.31 87 PHE A CA 1
ATOM 666 C C . PHE A 1 87 ? 15.403 4.350 -12.065 1.00 95.31 87 PHE A C 1
ATOM 668 O O . PHE A 1 87 ? 16.517 4.878 -12.097 1.00 95.31 87 PHE A O 1
ATOM 675 N N . GLU A 1 88 ? 14.321 5.002 -11.626 1.00 94.31 88 GLU A N 1
ATOM 676 C CA . GLU A 1 88 ? 14.337 6.364 -11.095 1.00 94.31 88 GLU A CA 1
ATOM 677 C C . GLU A 1 88 ? 15.165 6.476 -9.808 1.00 94.31 88 GLU A C 1
ATOM 679 O O . GLU A 1 88 ? 15.914 7.446 -9.641 1.00 94.31 88 GLU A O 1
ATOM 684 N N . PHE A 1 89 ? 15.090 5.478 -8.926 1.00 95.06 89 PHE A N 1
ATOM 685 C CA . PHE A 1 89 ? 15.888 5.429 -7.699 1.00 95.06 89 PHE A CA 1
ATOM 686 C C . PHE A 1 89 ? 17.337 5.051 -7.987 1.00 95.06 89 PHE A C 1
ATOM 688 O O . PHE A 1 89 ? 18.255 5.555 -7.345 1.00 95.06 89 PHE A O 1
ATOM 695 N N . GLU A 1 90 ? 17.556 4.193 -8.980 1.00 95.38 90 GLU A N 1
ATOM 696 C CA . GLU A 1 90 ? 18.883 3.681 -9.333 1.00 95.38 90 GLU A CA 1
ATOM 697 C C . GLU A 1 90 ? 19.674 4.615 -10.256 1.00 95.38 90 GLU A C 1
ATOM 699 O O . GLU A 1 90 ? 20.861 4.391 -10.487 1.00 95.38 90 GLU A O 1
ATOM 704 N N . GLN A 1 91 ? 19.022 5.656 -10.776 1.00 94.56 91 GLN A N 1
ATOM 705 C CA . GLN A 1 91 ? 19.547 6.561 -11.793 1.00 94.56 91 GLN A CA 1
ATOM 706 C C . GLN A 1 91 ? 20.085 5.819 -13.027 1.00 94.56 91 GLN A C 1
ATOM 708 O O . GLN A 1 91 ? 21.217 6.014 -13.470 1.00 94.56 91 GLN A O 1
ATOM 713 N N . LYS A 1 92 ? 19.235 4.957 -13.588 1.00 95.00 92 LYS A N 1
ATOM 714 C CA . LYS A 1 92 ? 19.504 4.185 -14.808 1.00 95.00 92 LYS A CA 1
ATOM 715 C C . LYS A 1 92 ? 18.579 4.612 -15.956 1.00 95.00 92 LYS A C 1
ATOM 717 O O . LYS A 1 92 ? 17.573 5.280 -15.703 1.00 95.00 92 LYS A O 1
ATOM 722 N N . PRO A 1 93 ? 18.895 4.234 -17.210 1.00 95.12 93 PRO A N 1
ATOM 723 C CA . PRO A 1 93 ? 17.928 4.285 -18.304 1.00 95.12 93 PRO A CA 1
ATOM 724 C C . PRO A 1 93 ? 16.654 3.489 -17.968 1.00 95.12 93 PRO A C 1
ATOM 726 O O . PRO A 1 93 ? 16.739 2.558 -17.160 1.00 95.12 93 PRO A O 1
ATOM 729 N N . PRO A 1 94 ? 15.499 3.819 -18.575 1.00 96.31 94 PRO A N 1
ATOM 730 C CA . PRO A 1 94 ? 14.246 3.124 -18.309 1.00 96.31 94 PRO A CA 1
ATOM 731 C C . PRO A 1 94 ? 14.343 1.609 -18.496 1.00 96.31 94 PRO A C 1
ATOM 733 O O . PRO A 1 94 ? 14.819 1.125 -19.522 1.00 96.31 94 PRO A O 1
ATOM 736 N N . TYR A 1 95 ? 13.877 0.867 -17.494 1.00 96.56 95 TYR A N 1
ATOM 737 C CA . TYR A 1 95 ? 13.722 -0.583 -17.532 1.00 96.56 95 TYR A CA 1
ATOM 738 C C . TYR A 1 95 ? 12.593 -1.011 -16.583 1.00 96.56 95 TYR A C 1
ATOM 740 O O . TYR A 1 95 ? 12.244 -0.270 -15.665 1.00 96.56 95 TYR A O 1
ATOM 748 N N . VAL A 1 96 ? 12.043 -2.211 -16.778 1.00 97.25 96 VAL A N 1
ATOM 749 C CA . VAL A 1 96 ? 11.072 -2.809 -15.850 1.00 97.25 96 VAL A CA 1
ATOM 750 C C . VAL A 1 96 ? 11.803 -3.784 -14.941 1.00 97.25 96 VAL A C 1
ATOM 752 O O . VAL A 1 96 ? 12.353 -4.780 -15.410 1.00 97.25 96 VAL A O 1
ATOM 755 N N . TYR A 1 97 ? 11.824 -3.499 -13.643 1.00 96.88 97 TYR A N 1
ATOM 756 C CA . TYR A 1 97 ? 12.339 -4.432 -12.649 1.00 96.88 97 TYR A CA 1
ATOM 757 C C . TYR A 1 97 ? 11.341 -5.568 -12.434 1.00 96.88 97 TYR A C 1
ATOM 759 O O . TYR A 1 97 ? 10.156 -5.307 -12.236 1.00 96.88 97 TYR A O 1
ATOM 767 N N . VAL A 1 98 ? 11.831 -6.808 -12.427 1.00 96.19 98 VAL A N 1
ATOM 768 C CA . VAL A 1 98 ? 11.074 -7.998 -12.025 1.00 96.19 98 VAL A CA 1
ATOM 769 C C . VAL A 1 98 ? 11.906 -8.757 -11.006 1.00 96.19 98 VAL A C 1
ATOM 771 O O . VAL A 1 98 ? 13.025 -9.169 -11.312 1.00 96.19 98 VAL A O 1
ATOM 774 N N . GLY A 1 99 ? 11.400 -8.929 -9.789 1.00 94.44 99 GLY A N 1
ATOM 775 C CA . GLY A 1 99 ? 12.177 -9.603 -8.756 1.00 94.44 99 GLY A CA 1
ATOM 776 C C . GLY A 1 99 ? 11.538 -9.601 -7.379 1.00 94.44 99 GLY A C 1
ATOM 777 O O . GLY A 1 99 ? 10.334 -9.424 -7.219 1.00 94.44 99 GLY A O 1
ATOM 778 N N . ILE A 1 100 ? 12.363 -9.840 -6.369 1.00 94.50 100 ILE A N 1
ATOM 779 C CA . ILE A 1 100 ? 11.915 -9.965 -4.984 1.00 94.50 100 ILE A CA 1
ATOM 780 C C . ILE A 1 100 ? 11.434 -8.626 -4.405 1.00 94.50 100 ILE A C 1
ATOM 782 O O . ILE A 1 100 ? 11.891 -7.552 -4.792 1.00 94.50 100 ILE A O 1
ATOM 786 N N . SER A 1 101 ? 10.544 -8.700 -3.415 1.00 93.31 101 SER A N 1
ATOM 787 C CA . SER A 1 101 ? 10.070 -7.543 -2.644 1.00 93.31 101 SER A CA 1
ATOM 788 C C . SER A 1 101 ? 11.088 -7.118 -1.572 1.00 93.31 101 SER A C 1
ATOM 790 O O . SER A 1 101 ? 10.874 -7.277 -0.369 1.00 93.31 101 SER A O 1
ATOM 792 N N . ASP A 1 102 ? 12.240 -6.611 -2.015 1.00 92.31 102 ASP A N 1
ATOM 793 C CA . ASP A 1 102 ? 13.378 -6.232 -1.166 1.00 92.31 102 ASP A CA 1
ATOM 794 C C . ASP A 1 102 ? 13.157 -4.910 -0.408 1.00 92.31 102 ASP A C 1
ATOM 796 O O . ASP A 1 102 ? 13.354 -4.837 0.809 1.00 92.31 102 ASP A O 1
ATOM 800 N N . TYR A 1 103 ? 12.700 -3.873 -1.109 1.00 95.44 103 TYR A N 1
ATOM 801 C CA . TYR A 1 103 ? 12.634 -2.499 -0.592 1.00 95.44 103 TYR A CA 1
ATOM 802 C C . TYR A 1 103 ? 11.235 -1.881 -0.596 1.00 95.44 103 TYR A C 1
ATOM 804 O O . TYR A 1 103 ? 11.068 -0.715 -0.244 1.00 95.44 103 TYR A O 1
ATOM 812 N N . TYR A 1 104 ? 10.224 -2.656 -0.964 1.00 96.56 104 TYR A N 1
ATOM 813 C CA . TYR A 1 104 ? 8.859 -2.177 -1.129 1.00 96.56 104 TYR A CA 1
ATOM 814 C C . TYR A 1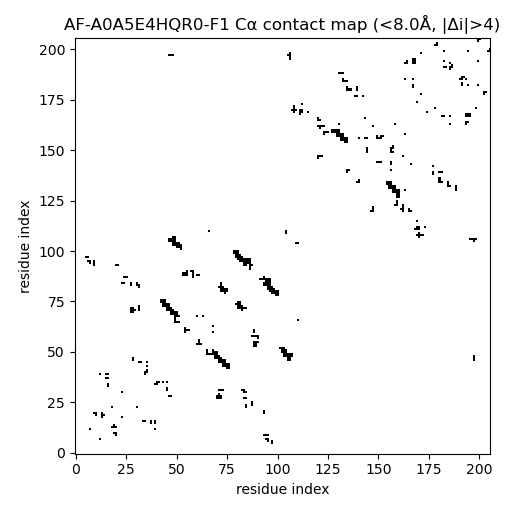 104 ? 8.082 -2.274 0.184 1.00 96.56 104 TYR A C 1
ATOM 816 O O . TYR A 1 104 ? 8.095 -3.312 0.855 1.00 96.56 104 TYR A O 1
ATOM 824 N N . ASP A 1 105 ? 7.411 -1.191 0.565 1.00 96.06 105 ASP A N 1
ATOM 825 C CA . ASP A 1 105 ? 6.568 -1.125 1.756 1.00 96.06 105 ASP A CA 1
ATOM 826 C C . ASP A 1 105 ? 5.139 -0.708 1.386 1.00 96.06 105 ASP A C 1
ATOM 828 O O . ASP A 1 105 ? 4.786 0.475 1.413 1.00 96.06 105 ASP A O 1
ATOM 832 N N . ALA A 1 106 ? 4.322 -1.690 0.992 1.00 95.19 106 ALA A N 1
ATOM 833 C CA . ALA A 1 106 ? 2.931 -1.476 0.598 1.00 95.19 106 ALA A CA 1
ATOM 834 C C . ALA A 1 106 ? 2.144 -0.822 1.738 1.00 95.19 106 ALA A C 1
ATOM 836 O O . ALA A 1 106 ? 2.179 -1.288 2.878 1.00 95.19 106 ALA A O 1
ATOM 837 N N . GLY A 1 107 ? 1.454 0.278 1.436 1.00 93.69 107 GLY A N 1
ATOM 838 C CA . GLY A 1 107 ? 0.711 1.074 2.409 1.00 93.69 107 GLY A CA 1
ATOM 839 C C . GLY A 1 107 ? 1.556 1.682 3.532 1.00 93.69 107 GLY A C 1
ATOM 840 O O . GLY A 1 107 ? 0.980 2.274 4.439 1.00 93.69 107 GLY A O 1
ATOM 841 N N . GLY A 1 108 ? 2.892 1.566 3.509 1.00 94.19 108 GLY A N 1
ATOM 842 C CA . GLY A 1 108 ? 3.773 2.018 4.591 1.00 94.19 108 GLY A CA 1
ATOM 843 C C . GLY A 1 108 ? 3.640 1.186 5.877 1.00 94.19 108 GLY A C 1
ATOM 844 O O . GLY A 1 108 ? 3.703 1.744 6.976 1.00 94.19 108 GLY A O 1
ATOM 845 N N . ASN A 1 109 ? 3.339 -0.111 5.766 1.00 94.19 109 ASN A N 1
ATOM 846 C CA . ASN A 1 109 ? 3.110 -0.996 6.911 1.00 94.19 109 ASN A CA 1
ATOM 847 C C . ASN A 1 109 ? 4.405 -1.338 7.668 1.00 94.19 109 ASN A C 1
ATOM 849 O O . ASN A 1 109 ? 4.388 -1.368 8.898 1.00 94.19 109 ASN A O 1
ATOM 853 N N . LYS A 1 110 ? 5.541 -1.524 6.982 1.00 92.56 110 LYS A N 1
ATOM 854 C CA . LYS A 1 110 ? 6.855 -1.751 7.612 1.00 92.56 110 LYS A CA 1
ATOM 855 C C . LYS A 1 110 ? 7.298 -0.517 8.394 1.00 92.56 110 LYS A C 1
ATOM 857 O O . LYS A 1 110 ? 7.817 -0.662 9.500 1.00 92.56 110 LYS A O 1
ATOM 862 N N . LEU A 1 111 ? 7.094 0.685 7.849 1.00 91.00 111 LEU A N 1
ATOM 863 C CA . LEU A 1 111 ? 7.357 1.934 8.566 1.00 91.00 111 LEU A CA 1
ATOM 864 C C . LEU A 1 111 ? 6.481 2.041 9.822 1.00 91.00 111 LEU A C 1
ATOM 866 O O . LEU A 1 111 ? 7.018 2.165 10.921 1.00 91.00 111 LEU A O 1
ATOM 870 N N . ARG A 1 112 ? 5.157 1.888 9.686 1.00 91.25 112 ARG A N 1
ATOM 871 C CA . ARG A 1 112 ? 4.229 1.907 10.831 1.00 91.25 112 ARG A CA 1
ATOM 872 C C . ARG A 1 112 ? 4.610 0.885 11.896 1.00 91.25 112 ARG A C 1
ATOM 874 O O . ARG A 1 112 ? 4.565 1.188 13.082 1.00 91.25 112 ARG A O 1
ATOM 881 N N . LEU A 1 113 ? 5.042 -0.312 11.494 1.00 89.50 113 LEU A N 1
ATOM 882 C CA . LEU A 1 113 ? 5.467 -1.361 12.421 1.00 89.50 113 LEU A CA 1
ATOM 883 C C . LEU A 1 113 ? 6.718 -0.961 13.211 1.00 89.50 113 LEU A C 1
ATOM 885 O O . LEU A 1 113 ? 6.812 -1.260 14.403 1.00 89.50 1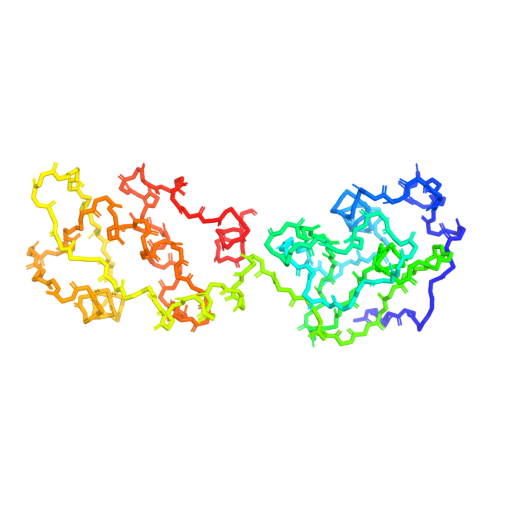13 LEU A O 1
ATOM 889 N N . LYS A 1 114 ? 7.671 -0.263 12.581 1.00 87.44 114 LYS A N 1
ATOM 890 C CA . LYS A 1 114 ? 8.831 0.305 13.286 1.00 87.44 114 LYS A CA 1
ATOM 891 C C . LYS A 1 114 ? 8.396 1.370 14.291 1.00 87.44 114 LYS A C 1
ATOM 893 O O . LYS A 1 114 ? 8.903 1.385 15.410 1.00 87.44 114 LYS A O 1
ATOM 898 N N . GLU A 1 115 ? 7.444 2.217 13.911 1.00 86.44 115 GLU A N 1
ATOM 899 C CA . GLU A 1 115 ? 6.919 3.286 14.762 1.00 86.44 115 GLU A CA 1
ATOM 900 C C . GLU A 1 115 ? 6.085 2.764 15.938 1.00 86.44 115 GLU A C 1
ATOM 902 O O . GLU A 1 115 ? 6.123 3.364 17.011 1.00 86.44 115 GLU A O 1
ATOM 907 N N . LEU A 1 116 ? 5.397 1.622 15.799 1.00 83.00 116 LEU A N 1
ATOM 908 C CA . LEU A 1 116 ? 4.605 1.025 16.884 1.00 83.00 116 LEU A CA 1
ATOM 909 C C . LEU A 1 116 ? 5.407 0.794 18.164 1.00 83.00 116 LEU A C 1
ATOM 911 O O . LEU A 1 116 ? 4.870 0.959 19.256 1.00 83.00 116 LEU A O 1
ATOM 915 N N . ARG A 1 117 ? 6.696 0.445 18.051 1.00 71.50 117 ARG A N 1
ATOM 916 C CA . ARG A 1 117 ? 7.565 0.250 19.226 1.00 71.50 117 ARG A CA 1
ATOM 917 C C . ARG A 1 117 ? 7.701 1.510 20.078 1.00 71.50 117 ARG A C 1
ATOM 919 O O . ARG A 1 117 ? 7.970 1.405 21.270 1.00 71.50 117 ARG A O 1
ATOM 926 N N . PHE A 1 118 ? 7.531 2.679 19.470 1.00 78.31 118 PHE A N 1
ATOM 927 C CA . PHE A 1 118 ? 7.671 3.981 20.116 1.00 78.31 118 PHE A CA 1
ATOM 928 C C . PHE A 1 118 ? 6.325 4.688 20.324 1.00 78.31 118 PHE A C 1
ATOM 930 O O . PHE A 1 118 ? 6.266 5.667 21.063 1.00 78.31 118 PHE A O 1
ATOM 937 N N . ASN A 1 119 ? 5.247 4.171 19.726 1.00 80.88 119 ASN A N 1
ATOM 938 C CA . ASN A 1 119 ? 3.902 4.736 19.764 1.00 80.88 119 ASN A CA 1
ATOM 939 C C . ASN A 1 119 ? 2.910 3.744 20.397 1.00 80.88 119 ASN A C 1
ATOM 941 O O . ASN A 1 119 ? 2.108 3.135 19.677 1.00 80.88 119 ASN A O 1
ATOM 945 N N . PRO A 1 120 ? 2.940 3.575 21.736 1.00 85.62 120 PRO A N 1
ATOM 946 C CA . PRO A 1 120 ? 1.942 2.771 22.428 1.00 85.62 120 PRO A CA 1
ATOM 947 C C . PRO A 1 120 ? 0.531 3.344 22.210 1.00 85.62 120 PRO A C 1
ATOM 949 O O . PRO A 1 120 ? 0.382 4.519 21.849 1.00 85.62 120 PRO A O 1
ATOM 952 N N . PRO A 1 121 ? -0.513 2.535 22.444 1.00 88.81 121 PRO A N 1
ATOM 953 C CA . PRO A 1 121 ? -1.890 2.994 22.344 1.00 88.81 121 PRO A CA 1
ATOM 954 C C . PRO A 1 121 ? -2.104 4.236 23.221 1.00 88.81 121 PRO A C 1
ATOM 956 O O . PRO A 1 121 ? -1.714 4.236 24.394 1.00 88.81 121 PRO A O 1
ATOM 959 N N . PRO A 1 122 ? -2.695 5.317 22.680 1.00 90.38 122 PRO A N 1
ATOM 960 C CA . PRO A 1 122 ? -2.923 6.521 23.459 1.00 90.38 122 PRO A CA 1
ATOM 961 C C . PRO A 1 122 ? -3.943 6.246 24.574 1.00 90.38 122 PRO A C 1
ATOM 963 O O . PRO A 1 122 ? -4.878 5.459 24.376 1.00 90.38 122 PRO A O 1
ATOM 966 N N . PRO A 1 123 ? -3.813 6.915 25.735 1.00 90.19 123 PRO A N 1
ATOM 967 C CA . PRO A 1 123 ? -4.791 6.782 26.802 1.00 90.19 123 PRO A CA 1
ATOM 968 C C . PRO A 1 123 ? -6.163 7.274 26.337 1.00 90.19 123 PRO A C 1
ATOM 970 O O . PRO A 1 123 ? -6.284 8.128 25.448 1.00 90.19 123 PRO A O 1
ATOM 973 N N . PHE A 1 124 ? -7.205 6.748 26.973 1.00 90.25 124 PHE A N 1
ATOM 974 C CA . PHE A 1 124 ? -8.553 7.252 26.770 1.00 90.25 124 PHE A CA 1
ATOM 975 C C . PHE A 1 124 ? -8.666 8.716 27.181 1.00 90.25 124 PHE A C 1
ATOM 977 O O . PHE A 1 124 ? -7.954 9.189 28.068 1.00 90.25 124 PHE A O 1
ATOM 984 N N . SER A 1 125 ? -9.586 9.433 26.546 1.00 89.56 125 SER A N 1
ATOM 985 C CA . SER A 1 125 ? -9.821 10.836 26.843 1.00 89.56 125 SER A CA 1
ATOM 986 C C . SER A 1 125 ? -11.293 11.176 26.664 1.00 89.56 125 SER A C 1
ATOM 988 O O . SER A 1 125 ? -11.771 11.273 25.536 1.00 89.56 125 SER A O 1
ATOM 990 N N . ASP A 1 126 ? -11.978 11.415 27.783 1.00 88.31 126 ASP A N 1
ATOM 991 C CA . ASP A 1 126 ? -13.388 11.832 27.829 1.00 88.31 126 ASP A CA 1
ATOM 992 C C . ASP A 1 126 ? -13.638 13.229 27.240 1.00 88.31 126 ASP A C 1
ATOM 994 O O . ASP A 1 126 ? -14.774 13.607 26.969 1.00 88.31 126 ASP A O 1
ATOM 998 N N . THR A 1 127 ? -12.581 14.022 27.044 1.00 91.25 127 THR A N 1
ATOM 999 C CA . THR A 1 127 ? -12.674 15.356 26.436 1.00 91.25 127 THR A CA 1
ATOM 1000 C C . THR A 1 127 ? -12.662 15.307 24.909 1.00 91.25 127 THR A C 1
ATOM 1002 O O . THR A 1 127 ? -12.895 16.325 24.256 1.00 91.25 127 THR A O 1
ATOM 1005 N N . GLN A 1 128 ? -12.384 14.140 24.322 1.00 89.25 128 GLN A N 1
ATOM 1006 C CA . GLN A 1 128 ? -12.406 13.928 22.881 1.00 89.25 128 GLN A CA 1
ATOM 1007 C C . GLN A 1 128 ? -13.750 13.365 22.423 1.00 89.25 128 GLN A C 1
ATOM 1009 O O . GLN A 1 128 ? -14.534 12.829 23.199 1.00 89.25 128 GLN A O 1
ATOM 1014 N N . LYS A 1 129 ? -14.006 13.447 21.112 1.00 91.00 129 LYS A N 1
ATOM 1015 C CA . LYS A 1 129 ? -15.145 12.757 20.505 1.00 91.00 129 LYS A CA 1
ATOM 1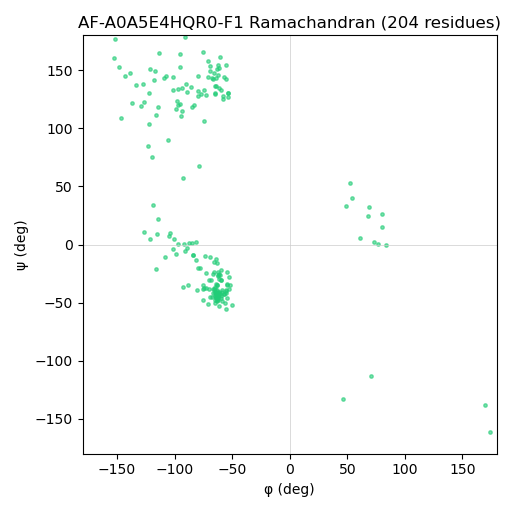016 C C . LYS A 1 129 ? -15.032 11.254 20.775 1.00 91.00 129 LYS A C 1
ATOM 1018 O O . LYS A 1 129 ? -14.036 10.636 20.393 1.00 91.00 129 LYS A O 1
ATOM 1023 N N . ASN A 1 130 ? -16.087 10.691 21.355 1.00 91.62 130 ASN A N 1
ATOM 1024 C CA . ASN A 1 130 ? -16.235 9.254 21.534 1.00 91.62 130 ASN A CA 1
ATOM 1025 C C . ASN A 1 130 ? -16.701 8.604 20.229 1.00 91.62 130 ASN A C 1
ATOM 1027 O O . ASN A 1 130 ? -17.648 9.058 19.582 1.00 91.62 130 ASN A O 1
ATOM 1031 N N . ILE A 1 131 ? -16.028 7.526 19.850 1.00 93.06 131 ILE A N 1
ATOM 1032 C CA . ILE A 1 131 ? -16.331 6.701 18.687 1.00 93.06 131 ILE A CA 1
ATOM 1033 C C . ILE A 1 131 ? -16.749 5.332 19.204 1.00 93.06 131 ILE A C 1
ATOM 1035 O O . ILE A 1 131 ? -15.977 4.649 19.869 1.00 93.06 131 ILE A O 1
ATOM 1039 N N . SER A 1 132 ? -17.987 4.941 18.912 1.00 92.50 132 SER A N 1
ATOM 1040 C CA . SER A 1 132 ? -18.508 3.622 19.271 1.00 92.50 132 SER A CA 1
ATOM 1041 C C . SER A 1 132 ? -18.307 2.664 18.106 1.00 92.50 132 SER A C 1
ATOM 1043 O O . SER A 1 132 ? -18.898 2.846 17.041 1.00 92.50 132 SER A O 1
ATOM 1045 N N . LEU A 1 133 ? -17.470 1.651 18.307 1.00 92.81 133 LEU A N 1
ATOM 1046 C CA . LEU A 1 133 ? -17.241 0.583 17.346 1.00 92.81 133 LEU A CA 1
ATOM 1047 C C . LEU A 1 133 ? -18.092 -0.625 17.719 1.00 92.81 133 LEU A C 1
ATOM 1049 O O . LEU A 1 133 ? -17.977 -1.159 18.823 1.00 92.81 133 LEU A O 1
ATOM 1053 N N . LYS A 1 134 ? -18.929 -1.065 16.779 1.00 93.50 134 LYS A N 1
ATOM 1054 C CA . LYS A 1 134 ? -19.583 -2.368 16.852 1.00 93.50 134 LYS A CA 1
ATOM 1055 C C . LYS A 1 134 ? -18.733 -3.368 16.074 1.00 93.50 134 LYS A C 1
ATOM 1057 O O . LYS A 1 134 ? -18.629 -3.254 14.856 1.00 93.50 134 LYS A O 1
ATOM 1062 N N . LEU A 1 135 ? -18.117 -4.288 16.805 1.00 91.94 135 LEU A N 1
ATOM 1063 C CA . LEU A 1 135 ? -17.369 -5.422 16.266 1.00 91.94 135 LEU A CA 1
ATOM 1064 C C . LEU A 1 135 ? -18.277 -6.647 16.390 1.00 91.94 135 LEU A C 1
ATOM 1066 O O . LEU A 1 135 ? -18.893 -6.840 17.436 1.00 91.94 135 LEU A O 1
ATOM 1070 N N . GLU A 1 136 ? -18.402 -7.452 15.347 1.00 90.88 136 GLU A N 1
ATOM 1071 C CA . GLU A 1 136 ? -19.313 -8.601 15.326 1.00 90.88 136 GLU A CA 1
ATOM 1072 C C . GLU A 1 136 ? -18.632 -9.864 15.882 1.00 90.88 136 GLU A C 1
ATOM 1074 O O . GLU A 1 136 ? -19.260 -10.652 16.589 1.00 90.88 136 GLU A O 1
ATOM 1079 N N . THR A 1 137 ? -17.327 -10.028 15.647 1.00 91.19 137 THR A N 1
AT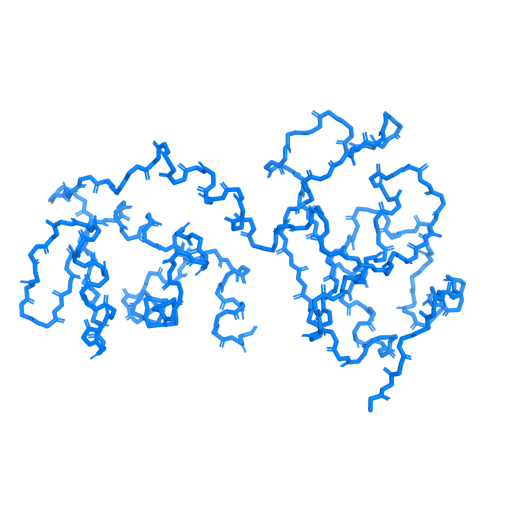OM 1080 C CA . THR A 1 137 ? -16.563 -11.219 16.057 1.00 91.19 137 THR A CA 1
ATOM 1081 C C . THR A 1 137 ? -15.944 -11.072 17.456 1.00 91.19 137 THR A C 1
ATOM 1083 O O . THR A 1 137 ? -15.382 -10.007 17.749 1.00 91.19 137 THR A O 1
ATOM 1086 N N . PRO A 1 138 ? -15.973 -12.111 18.314 1.00 89.88 138 PRO A N 1
ATOM 1087 C CA . PRO A 1 138 ? -15.281 -12.115 19.607 1.00 89.88 138 PRO A CA 1
ATOM 1088 C C . PRO A 1 138 ? -13.780 -11.814 19.510 1.00 89.88 138 PRO A C 1
ATOM 1090 O O . PRO A 1 138 ? -13.267 -11.046 20.319 1.00 89.88 138 PRO A O 1
ATOM 1093 N N . GLU A 1 139 ? -13.104 -12.335 18.488 1.00 91.88 139 GLU A N 1
ATOM 1094 C CA . GLU A 1 139 ? -11.658 -12.206 18.283 1.00 91.88 139 GLU A CA 1
ATOM 1095 C C . GLU A 1 139 ? -11.264 -10.740 18.073 1.00 91.88 139 GLU A C 1
ATOM 1097 O O . GLU A 1 139 ? -10.387 -10.218 18.761 1.00 91.88 139 GLU A O 1
ATOM 1102 N N . ALA A 1 140 ? -11.984 -10.024 17.203 1.00 91.38 140 ALA A N 1
ATOM 1103 C CA . ALA A 1 140 ? -11.753 -8.596 16.996 1.00 91.38 140 ALA A CA 1
ATOM 1104 C C . ALA A 1 140 ? -12.064 -7.768 18.254 1.00 91.38 140 ALA A C 1
ATOM 1106 O O . ALA A 1 140 ? -11.360 -6.797 18.539 1.00 91.38 140 ALA A O 1
ATOM 1107 N N . LYS A 1 141 ? -13.093 -8.139 19.035 1.00 90.94 141 LYS A N 1
ATOM 1108 C CA . LYS A 1 141 ? -13.392 -7.474 20.318 1.00 90.94 141 LYS A CA 1
ATOM 1109 C C . LYS A 1 141 ? -12.246 -7.653 21.305 1.00 90.94 141 LYS A C 1
ATOM 1111 O O . LYS A 1 141 ? -11.807 -6.670 21.903 1.00 90.94 141 LYS A O 1
ATOM 1116 N N . GLU A 1 142 ? -11.762 -8.878 21.476 1.00 89.50 142 GLU A N 1
ATOM 1117 C CA . GLU A 1 142 ? -10.646 -9.199 22.367 1.00 89.50 142 GLU A CA 1
ATOM 1118 C C . GLU A 1 142 ? -9.360 -8.497 21.921 1.00 89.50 142 GLU A C 1
ATOM 1120 O O . GLU A 1 142 ? -8.686 -7.860 22.732 1.00 89.50 142 GLU A O 1
ATOM 1125 N N . PHE A 1 143 ? -9.070 -8.508 20.619 1.00 89.75 143 PHE A N 1
ATOM 1126 C CA . PHE A 1 143 ? -7.950 -7.777 20.040 1.00 89.75 143 PHE A CA 1
ATOM 1127 C C . PHE A 1 143 ? -8.015 -6.285 20.398 1.00 89.75 143 PHE A C 1
ATOM 1129 O O . PHE A 1 143 ? -7.100 -5.747 21.015 1.00 89.75 143 PHE A O 1
ATOM 1136 N N . VAL A 1 144 ? -9.119 -5.600 20.088 1.00 89.50 144 VAL A N 1
ATOM 1137 C CA . VAL A 1 144 ? -9.215 -4.151 20.329 1.00 89.50 144 VAL A CA 1
ATOM 1138 C C . VAL A 1 144 ? -9.162 -3.825 21.826 1.00 89.50 144 VAL A C 1
ATOM 1140 O O . VAL A 1 144 ? -8.509 -2.862 22.231 1.00 89.50 144 VAL A O 1
ATOM 1143 N N . THR A 1 145 ? -9.831 -4.616 22.664 1.00 88.12 145 THR A N 1
ATOM 1144 C CA . THR A 1 145 ? -9.940 -4.341 24.107 1.00 88.12 145 THR A CA 1
ATOM 1145 C C . THR A 1 145 ? -8.649 -4.632 24.866 1.00 88.12 145 THR A C 1
ATOM 1147 O O . THR A 1 145 ? -8.286 -3.845 25.743 1.00 88.12 145 THR A O 1
ATOM 1150 N N . SER A 1 146 ? -7.920 -5.691 24.499 1.00 85.25 146 SER A N 1
ATOM 1151 C CA . SER A 1 146 ? -6.628 -6.036 25.107 1.00 85.25 146 SER A CA 1
ATOM 1152 C C . SER A 1 146 ? -5.566 -4.963 24.858 1.00 85.25 146 SER A C 1
ATOM 1154 O O . SER A 1 146 ? -4.889 -4.545 25.799 1.00 85.25 146 SER A O 1
ATOM 1156 N N . TYR A 1 147 ? -5.463 -4.447 23.629 1.00 80.69 147 TYR A N 1
ATOM 1157 C CA . TYR A 1 147 ? -4.476 -3.418 23.298 1.00 80.69 147 TYR A CA 1
ATOM 1158 C C . TYR A 1 147 ? -4.855 -2.032 23.822 1.00 80.69 147 TYR A C 1
ATOM 1160 O O . TYR A 1 147 ? -3.986 -1.305 24.292 1.00 80.69 147 TYR A O 1
ATOM 1168 N N . LEU A 1 148 ? -6.133 -1.649 23.787 1.00 80.75 148 LEU A N 1
ATOM 1169 C CA . LEU A 1 148 ? -6.564 -0.313 24.223 1.00 80.75 148 LEU A CA 1
ATOM 1170 C C . LEU A 1 148 ? -6.872 -0.228 25.726 1.00 80.75 148 LEU A C 1
ATOM 1172 O O . LEU A 1 148 ? -7.264 0.838 26.199 1.00 80.75 148 LEU A O 1
ATOM 1176 N N . GLN A 1 149 ? -6.696 -1.333 26.466 1.00 69.44 149 GLN A N 1
ATOM 1177 C CA . GLN A 1 149 ? -6.965 -1.461 27.906 1.00 69.44 149 GLN A CA 1
ATOM 1178 C C . GLN A 1 149 ? -8.352 -0.926 28.305 1.00 69.44 149 GLN A C 1
ATOM 1180 O O . GLN A 1 149 ? -8.547 -0.370 29.388 1.00 69.44 149 GLN A O 1
ATOM 1185 N N . HIS A 1 150 ? -9.327 -1.076 27.406 1.00 69.19 150 HIS A N 1
ATOM 1186 C CA . HIS A 1 150 ? -10.647 -0.479 27.546 1.00 69.19 150 HIS A CA 1
ATOM 1187 C C . HIS A 1 150 ? -11.690 -1.474 28.026 1.00 69.19 150 HIS A C 1
ATOM 1189 O O . HIS A 1 150 ? -11.729 -2.627 27.602 1.00 69.19 150 HIS A O 1
ATOM 1195 N N . LYS A 1 151 ? -12.613 -0.982 28.855 1.00 59.06 151 LYS A N 1
ATOM 1196 C CA . LYS A 1 151 ? -13.830 -1.715 29.202 1.00 59.06 151 LYS A CA 1
ATOM 1197 C C . LYS A 1 151 ? -14.829 -1.636 28.048 1.00 59.06 151 LYS A C 1
ATOM 1199 O O . LYS A 1 151 ? -15.130 -0.550 27.556 1.00 59.06 151 LYS A O 1
ATOM 1204 N N . ILE A 1 152 ? -15.345 -2.794 27.649 1.00 66.69 152 ILE A N 1
ATOM 1205 C CA . ILE A 1 152 ? -16.477 -2.923 26.727 1.00 66.69 152 ILE A CA 1
ATOM 1206 C C . ILE A 1 152 ? -17.718 -2.315 27.396 1.00 66.69 152 ILE A C 1
ATOM 1208 O O . ILE A 1 152 ? -17.970 -2.578 28.573 1.00 66.69 152 ILE A O 1
ATOM 1212 N N . ASN A 1 153 ? -18.504 -1.530 26.654 1.00 66.81 153 ASN A N 1
ATOM 1213 C CA . ASN A 1 153 ? -19.812 -1.060 27.108 1.00 66.81 153 ASN A CA 1
ATOM 1214 C C . ASN A 1 153 ? -20.918 -1.8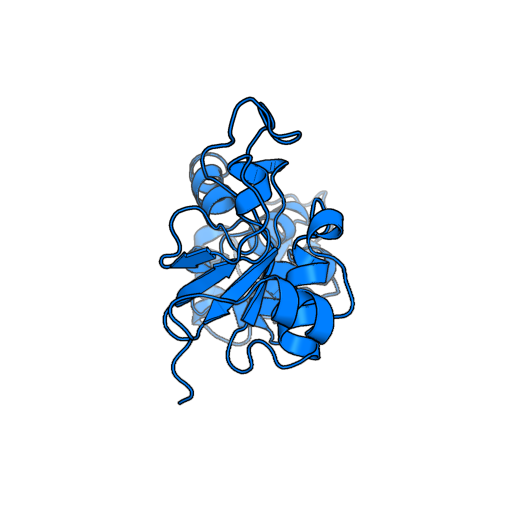33 26.372 1.00 66.81 153 ASN A C 1
ATOM 1216 O O . ASN A 1 153 ? -21.353 -1.449 25.286 1.00 66.81 153 ASN A O 1
ATOM 1220 N N . GLY A 1 154 ? -21.346 -2.962 26.940 1.00 73.44 154 GLY A N 1
ATOM 1221 C CA . GLY A 1 154 ? -22.305 -3.861 26.293 1.00 73.44 154 GLY A CA 1
ATOM 1222 C C . GLY A 1 154 ? -21.694 -4.589 25.092 1.00 73.44 154 GLY A C 1
ATOM 1223 O O . GLY A 1 154 ? -20.811 -5.422 25.265 1.00 73.44 154 GLY A O 1
ATOM 1224 N N . GLU A 1 155 ? -22.165 -4.292 23.878 1.00 76.56 155 GLU A N 1
ATOM 1225 C CA . GLU A 1 155 ? -21.6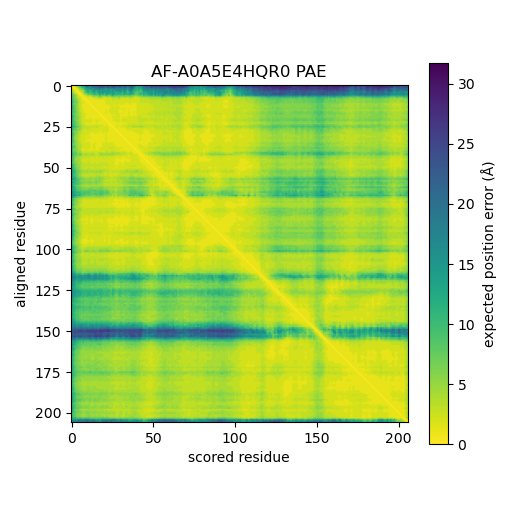36 -4.875 22.631 1.00 76.56 155 GLU A CA 1
ATOM 1226 C C . GLU A 1 155 ? -20.640 -3.967 21.898 1.00 76.56 155 GLU A C 1
ATOM 1228 O O . GLU A 1 155 ? -20.037 -4.391 20.909 1.00 76.56 155 GLU A O 1
ATOM 1233 N N . THR A 1 156 ? -20.474 -2.720 22.348 1.00 85.31 156 THR A N 1
ATOM 1234 C CA . THR A 1 156 ? -19.643 -1.729 21.665 1.00 85.31 156 THR A CA 1
ATOM 1235 C C . THR A 1 156 ? -18.353 -1.453 22.421 1.00 85.31 156 THR A C 1
ATOM 1237 O O . THR A 1 156 ? -18.293 -1.429 23.655 1.00 85.31 156 THR A O 1
ATOM 1240 N N . VAL A 1 157 ? -17.296 -1.211 21.651 1.00 88.81 157 VAL A N 1
ATOM 1241 C CA . VAL A 1 157 ? -16.046 -0.661 22.165 1.00 88.81 157 VAL A CA 1
ATOM 1242 C C . VAL A 1 157 ? -16.085 0.846 21.953 1.00 88.81 157 VAL A C 1
ATOM 1244 O O . VAL A 1 157 ? -16.231 1.313 20.824 1.00 88.81 157 VAL A O 1
ATOM 1247 N N . VAL A 1 158 ? -15.982 1.613 23.037 1.00 90.88 158 VAL A N 1
ATOM 1248 C CA . VAL A 1 158 ? -15.962 3.078 22.981 1.00 90.88 158 VAL A CA 1
ATOM 1249 C C . VAL A 1 158 ? -14.519 3.552 23.022 1.00 90.88 158 VAL A C 1
ATOM 1251 O O . VAL A 1 158 ? -13.809 3.269 23.981 1.00 90.88 158 VAL A O 1
ATOM 1254 N N . LEU A 1 159 ? -14.104 4.269 21.981 1.00 92.12 159 LEU A N 1
ATOM 1255 C CA . LEU A 1 159 ? -12.753 4.792 21.810 1.00 92.12 159 LEU A CA 1
ATOM 1256 C C . LEU A 1 159 ? -12.759 6.315 21.779 1.00 92.12 159 LEU A C 1
ATOM 1258 O O . LEU A 1 159 ? -13.693 6.927 21.258 1.00 92.12 159 LEU A O 1
ATOM 1262 N N . SER A 1 160 ? -11.680 6.933 22.250 1.00 93.00 160 SER A N 1
ATOM 1263 C CA . SER A 1 160 ? -11.419 8.340 21.941 1.00 93.00 160 SER A CA 1
ATOM 1264 C C . SER A 1 160 ? -11.017 8.496 20.468 1.00 93.00 160 SER A C 1
ATOM 1266 O O . SER A 1 160 ? -10.515 7.560 19.836 1.00 93.00 160 SER A O 1
ATOM 1268 N N . ALA A 1 161 ? -11.177 9.696 19.904 1.00 93.50 161 ALA A N 1
ATOM 1269 C CA . ALA A 1 161 ? -10.759 9.984 18.528 1.00 93.50 161 ALA A CA 1
ATOM 1270 C C . ALA A 1 161 ? -9.291 9.603 18.246 1.00 93.50 161 ALA A C 1
ATOM 1272 O O . ALA A 1 161 ? -8.984 9.069 17.179 1.00 93.50 161 ALA A O 1
ATOM 1273 N N . ARG A 1 162 ? -8.380 9.818 19.209 1.00 93.25 162 ARG A N 1
ATOM 1274 C CA . ARG A 1 162 ? -6.965 9.434 19.065 1.00 93.25 162 ARG A CA 1
ATOM 1275 C C . ARG A 1 162 ? -6.751 7.926 19.091 1.00 93.25 162 ARG A C 1
ATOM 1277 O O . ARG A 1 162 ? -5.914 7.441 18.338 1.00 93.25 162 ARG A O 1
ATOM 1284 N N . GLN A 1 163 ? -7.490 7.191 19.919 1.00 93.50 163 GLN A N 1
ATOM 1285 C CA . GLN A 1 163 ? -7.427 5.729 19.930 1.00 93.50 163 GLN A CA 1
ATOM 1286 C C . GLN A 1 163 ? -7.969 5.135 18.633 1.00 93.50 163 GLN A C 1
ATOM 1288 O O . GLN A 1 163 ? -7.346 4.236 18.080 1.00 93.50 163 GLN A O 1
ATOM 1293 N N . ALA A 1 164 ? -9.076 5.667 18.108 1.00 94.75 164 ALA A N 1
ATOM 1294 C CA . ALA A 1 164 ? -9.604 5.239 16.816 1.00 94.75 164 ALA A CA 1
ATOM 1295 C C . ALA A 1 164 ? -8.611 5.519 15.676 1.00 94.75 164 ALA A C 1
ATOM 1297 O O . ALA A 1 164 ? -8.410 4.660 14.824 1.00 94.75 164 ALA A O 1
ATOM 1298 N N . PHE A 1 165 ? -7.951 6.684 15.682 1.00 94.62 165 PHE A N 1
ATOM 1299 C CA . PHE A 1 165 ? -6.898 7.001 14.713 1.00 94.62 165 PHE A CA 1
ATOM 1300 C C . PHE A 1 165 ? -5.700 6.050 14.830 1.00 94.62 165 PHE A C 1
ATOM 1302 O O . PHE A 1 165 ? -5.242 5.528 13.816 1.00 94.62 165 PHE A O 1
ATOM 1309 N N . TRP A 1 166 ? -5.224 5.794 16.054 1.00 94.25 166 TRP A N 1
ATOM 1310 C CA . TRP A 1 166 ? -4.139 4.847 16.315 1.00 94.25 166 TRP A CA 1
ATOM 1311 C C . TRP A 1 166 ? -4.497 3.441 15.821 1.00 94.25 166 TRP A C 1
ATOM 1313 O O . TRP A 1 166 ? -3.739 2.863 15.050 1.00 94.25 166 TRP A O 1
ATOM 1323 N N . LEU A 1 167 ? -5.691 2.943 16.168 1.00 94.62 167 LEU A N 1
ATOM 1324 C CA . LEU A 1 167 ? -6.200 1.636 15.745 1.00 94.62 167 LEU A CA 1
ATOM 1325 C C . LEU A 1 167 ? -6.298 1.530 14.215 1.00 94.62 167 LEU A C 1
ATOM 1327 O O . LEU A 1 167 ? -5.874 0.534 13.636 1.00 94.62 167 LEU A O 1
ATOM 1331 N N . ALA A 1 168 ? -6.819 2.568 13.553 1.00 95.25 168 ALA A N 1
ATOM 1332 C CA . ALA A 1 168 ? -6.957 2.617 12.096 1.00 95.25 168 ALA A CA 1
ATOM 1333 C C . ALA A 1 168 ? -5.608 2.642 11.354 1.00 95.25 168 ALA A C 1
ATOM 1335 O O . ALA A 1 168 ? -5.546 2.267 10.185 1.00 95.25 168 ALA A O 1
ATOM 1336 N N . ASN A 1 169 ? -4.542 3.094 12.022 1.00 94.38 169 ASN A N 1
ATOM 1337 C CA . ASN A 1 169 ? -3.198 3.234 11.461 1.00 94.38 169 ASN A CA 1
ATOM 1338 C C . ASN A 1 169 ? -2.232 2.138 11.925 1.00 94.38 169 ASN A C 1
ATOM 1340 O O . ASN A 1 169 ? -1.037 2.235 11.646 1.00 94.38 169 ASN A O 1
ATOM 1344 N N . LEU A 1 170 ? -2.720 1.089 12.592 1.00 94.25 170 LEU A N 1
ATOM 1345 C CA . LEU A 1 170 ? -1.901 -0.085 12.866 1.00 94.25 170 LEU A CA 1
ATOM 1346 C C . LEU A 1 170 ? -1.462 -0.759 11.548 1.00 94.25 170 LEU A C 1
ATOM 1348 O O . LEU A 1 170 ? -2.225 -0.768 10.576 1.00 94.25 170 LEU A O 1
ATOM 1352 N N . PRO A 1 171 ? -0.248 -1.338 11.494 1.00 93.88 171 PRO A N 1
ATOM 1353 C CA . PRO A 1 171 ? 0.189 -2.163 10.375 1.00 93.88 171 PRO A CA 1
ATOM 1354 C C . PRO A 1 171 ? -0.762 -3.335 10.147 1.00 93.88 171 PRO A C 1
ATOM 1356 O O . PRO A 1 171 ? -1.244 -3.938 11.108 1.00 93.88 171 PRO A O 1
ATOM 1359 N N . LEU A 1 172 ? -0.968 -3.714 8.886 1.00 94.25 172 LEU A N 1
ATOM 1360 C CA . LEU A 1 172 ? -1.830 -4.845 8.540 1.00 94.25 172 LEU A CA 1
ATOM 1361 C C . LEU A 1 172 ? -1.368 -6.158 9.175 1.00 94.25 172 LEU A C 1
ATOM 1363 O O . LEU A 1 172 ? -2.208 -6.878 9.696 1.00 94.25 172 LEU A O 1
ATOM 1367 N N . ASP A 1 173 ? -0.062 -6.425 9.238 1.00 91.44 173 ASP A N 1
ATOM 1368 C CA . ASP A 1 173 ? 0.474 -7.622 9.909 1.00 91.44 173 ASP A CA 1
ATOM 1369 C C . ASP A 1 173 ? 0.129 -7.660 11.404 1.00 91.44 173 ASP A C 1
ATOM 1371 O O . ASP A 1 173 ? -0.007 -8.728 11.992 1.00 91.44 173 ASP A O 1
ATOM 1375 N N . PHE A 1 174 ? -0.017 -6.486 12.026 1.00 91.50 174 PHE A N 1
ATOM 1376 C CA . PHE A 1 174 ? -0.388 -6.372 13.431 1.00 91.50 174 PHE A CA 1
ATOM 1377 C C . PHE A 1 174 ? -1.898 -6.545 13.635 1.00 91.50 174 PHE A C 1
ATOM 1379 O O . PHE A 1 174 ? -2.321 -7.172 14.601 1.00 91.50 174 PHE A O 1
ATOM 1386 N N . LEU A 1 175 ? -2.717 -5.997 12.731 1.00 92.69 175 LEU A N 1
ATOM 1387 C CA . LEU A 1 175 ? -4.166 -6.223 12.733 1.00 92.69 175 LEU A CA 1
ATOM 1388 C C . LEU A 1 175 ? -4.518 -7.675 12.367 1.00 92.69 175 LEU A C 1
ATOM 1390 O O . LEU A 1 175 ? -5.528 -8.195 12.846 1.00 92.69 175 LEU A O 1
ATOM 1394 N N . ALA A 1 176 ? -3.688 -8.313 11.538 1.00 92.19 176 ALA A N 1
ATOM 1395 C CA . ALA A 1 176 ? -3.857 -9.660 11.010 1.00 92.19 176 ALA A CA 1
ATOM 1396 C C . ALA A 1 176 ? -5.294 -9.886 10.498 1.00 92.19 176 ALA A C 1
ATOM 1398 O O . ALA A 1 176 ? -5.866 -9.028 9.815 1.00 92.19 176 ALA A O 1
ATOM 1399 N N . ASP A 1 177 ? -5.908 -11.006 10.873 1.00 93.62 177 ASP A N 1
ATOM 1400 C CA . ASP A 1 177 ? -7.262 -11.384 10.459 1.00 93.62 177 ASP A CA 1
ATOM 1401 C C . ASP A 1 177 ? -8.349 -10.411 10.957 1.00 93.62 177 ASP A C 1
ATOM 1403 O O . ASP A 1 177 ? -9.456 -10.374 10.415 1.00 93.62 177 ASP A O 1
ATOM 1407 N N . ASN A 1 178 ? -8.038 -9.550 11.935 1.00 95.00 178 ASN A N 1
ATOM 1408 C CA . ASN A 1 178 ? -8.980 -8.564 12.468 1.00 95.00 178 ASN A CA 1
ATOM 1409 C C . ASN A 1 178 ? -9.090 -7.304 11.600 1.00 95.00 178 ASN A C 1
ATOM 1411 O O . ASN A 1 178 ? -10.018 -6.515 11.797 1.00 95.00 178 ASN A O 1
ATOM 1415 N N . ALA A 1 179 ? -8.176 -7.087 10.644 1.00 95.94 179 ALA A N 1
ATOM 1416 C CA . ALA A 1 179 ? -8.114 -5.849 9.864 1.00 95.94 179 ALA A CA 1
ATOM 1417 C C . ALA A 1 179 ? -9.451 -5.521 9.181 1.00 95.94 179 ALA A C 1
ATOM 1419 O O . ALA A 1 179 ? -9.941 -4.393 9.268 1.00 95.94 179 ALA A O 1
ATOM 1420 N N . LYS A 1 180 ? -10.075 -6.523 8.550 1.00 96.44 180 LYS A N 1
ATOM 1421 C CA . LYS A 1 180 ? -11.342 -6.360 7.824 1.00 96.44 180 LYS A CA 1
ATOM 1422 C C . LYS A 1 180 ? -12.482 -5.938 8.743 1.00 96.44 180 LYS A C 1
ATOM 1424 O O . LYS A 1 180 ? -13.230 -5.019 8.412 1.00 96.44 180 LYS A O 1
ATOM 1429 N N . GLU A 1 181 ? -12.605 -6.585 9.896 1.00 95.88 181 GLU A N 1
ATOM 1430 C CA . GLU A 1 181 ? -13.663 -6.293 10.862 1.00 95.88 181 GLU A CA 1
ATOM 1431 C C . GLU A 1 181 ? -13.482 -4.903 11.483 1.00 95.88 181 GLU A C 1
ATOM 1433 O O . GLU A 1 181 ? -14.418 -4.101 11.504 1.00 95.88 181 GLU A O 1
ATOM 1438 N N . VAL A 1 182 ? -12.255 -4.568 11.892 1.00 96.00 182 VAL A N 1
ATOM 1439 C CA . VAL A 1 182 ? -11.912 -3.250 12.443 1.00 96.00 182 VAL A CA 1
ATOM 1440 C C . VAL A 1 182 ? -12.203 -2.138 11.431 1.00 96.00 182 VAL A C 1
ATOM 1442 O O . VAL A 1 182 ? -12.834 -1.136 11.777 1.00 96.00 182 VAL A O 1
ATOM 1445 N N . PHE A 1 183 ? -11.798 -2.311 10.170 1.00 97.31 183 PHE A N 1
ATOM 1446 C CA . PHE A 1 183 ? -12.040 -1.320 9.118 1.00 97.31 183 PHE A CA 1
ATOM 1447 C C . PHE A 1 183 ? -13.532 -1.148 8.832 1.00 97.31 183 PHE A C 1
ATOM 1449 O O . PHE A 1 183 ? -14.016 -0.017 8.767 1.00 97.31 183 PHE A O 1
ATOM 1456 N N . ASN A 1 184 ? -14.290 -2.243 8.742 1.00 97.00 184 ASN A N 1
ATOM 1457 C CA . ASN A 1 184 ? -15.738 -2.178 8.566 1.00 97.00 184 ASN A CA 1
ATOM 1458 C C . ASN A 1 184 ? -16.436 -1.477 9.739 1.00 97.00 184 ASN A C 1
ATOM 1460 O O . ASN A 1 184 ? -17.332 -0.663 9.512 1.00 97.00 184 ASN A O 1
ATOM 1464 N N . ALA A 1 185 ? -16.023 -1.732 10.983 1.00 96.12 185 ALA A N 1
ATOM 1465 C CA . ALA A 1 185 ? -16.571 -1.056 12.159 1.00 96.12 185 ALA A CA 1
ATOM 1466 C C . ALA A 1 185 ? -16.274 0.458 12.152 1.00 96.12 185 ALA A C 1
ATOM 1468 O O . ALA A 1 185 ? -17.148 1.280 12.452 1.00 96.12 185 ALA A O 1
ATOM 1469 N N . LEU A 1 186 ? -15.063 0.854 11.749 1.00 96.75 186 LEU A N 1
ATOM 1470 C CA . LEU A 1 186 ? -14.690 2.262 11.576 1.00 96.75 186 LEU A CA 1
ATOM 1471 C C . LEU A 1 186 ? -15.508 2.938 10.467 1.00 96.75 186 LEU A C 1
ATOM 1473 O O . LEU A 1 186 ? -15.987 4.055 10.656 1.00 96.75 186 LEU A O 1
ATOM 1477 N N . ILE A 1 187 ? -15.733 2.263 9.338 1.00 96.81 187 ILE A N 1
ATOM 1478 C CA . ILE A 1 187 ? -16.566 2.779 8.240 1.00 96.81 187 ILE A CA 1
ATOM 1479 C C . ILE A 1 187 ? -18.023 2.938 8.689 1.00 96.81 187 ILE A C 1
ATOM 1481 O O . ILE A 1 187 ? -18.584 4.023 8.541 1.00 96.81 187 ILE A O 1
ATOM 1485 N N . LYS A 1 188 ? -18.620 1.902 9.295 1.00 96.25 188 LYS A N 1
ATOM 1486 C CA . LYS A 1 188 ? -20.011 1.920 9.789 1.00 96.25 188 LYS A CA 1
ATOM 1487 C C . LYS A 1 188 ? -20.252 3.001 10.848 1.00 96.25 188 LYS A C 1
ATOM 1489 O O . LYS A 1 188 ? -21.347 3.546 10.920 1.00 96.25 188 LYS A O 1
ATOM 1494 N N . SER A 1 189 ? -19.235 3.340 11.641 1.00 95.06 189 SER A N 1
ATOM 1495 C CA . SER A 1 189 ? -19.302 4.434 12.623 1.00 95.06 189 SER A CA 1
ATOM 1496 C C . SER A 1 189 ? -19.067 5.832 12.022 1.00 95.06 189 SER A C 1
ATOM 1498 O O . SER A 1 189 ? -19.051 6.820 12.758 1.00 95.06 189 SER A O 1
ATOM 1500 N N . GLY A 1 190 ? -18.878 5.940 10.701 1.00 96.38 190 GLY A N 1
ATOM 1501 C CA . GLY A 1 190 ? -18.643 7.203 9.996 1.00 96.38 190 GLY A CA 1
ATOM 1502 C C . GLY A 1 190 ? -17.201 7.716 10.075 1.00 96.38 190 GLY A C 1
ATOM 1503 O O . GLY A 1 190 ? -16.950 8.879 9.775 1.00 96.38 190 GLY A O 1
ATOM 1504 N N . ASN A 1 191 ? -16.246 6.870 10.472 1.00 97.00 191 ASN A N 1
ATOM 1505 C CA . ASN A 1 191 ? -14.836 7.226 10.667 1.00 97.00 191 ASN A CA 1
ATOM 1506 C C . ASN A 1 191 ? -13.904 6.519 9.666 1.00 97.00 191 ASN A C 1
ATOM 1508 O O . ASN A 1 191 ? -12.703 6.405 9.901 1.00 97.00 191 ASN A O 1
ATOM 1512 N N . GLY A 1 192 ? -14.434 6.072 8.522 1.00 95.94 192 GLY A N 1
ATOM 1513 C CA . GLY A 1 192 ? -13.649 5.400 7.478 1.00 95.94 192 GLY A CA 1
ATOM 1514 C C . GLY A 1 192 ? -12.503 6.245 6.903 1.00 95.94 192 GLY A C 1
ATOM 1515 O O . GLY A 1 192 ? -11.536 5.687 6.399 1.00 95.94 192 GLY A O 1
ATOM 1516 N N . GLY A 1 193 ? -12.570 7.576 7.022 1.00 95.50 193 GLY A N 1
ATOM 1517 C CA . GLY A 1 193 ? -11.492 8.486 6.614 1.00 95.50 193 GLY A CA 1
ATOM 1518 C C . GLY A 1 193 ? -10.231 8.424 7.486 1.00 95.50 193 GLY A C 1
ATOM 1519 O O . GLY A 1 193 ? -9.216 8.997 7.107 1.00 95.50 193 GLY A O 1
ATOM 1520 N N . LEU A 1 194 ? -10.273 7.740 8.637 1.00 96.06 194 LEU A N 1
ATOM 1521 C CA . LEU A 1 194 ? -9.088 7.507 9.473 1.00 96.06 194 LEU A CA 1
ATOM 1522 C C . LEU A 1 194 ? -8.195 6.381 8.930 1.00 96.06 194 LEU A C 1
ATOM 1524 O O . LEU A 1 194 ? -7.027 6.298 9.306 1.00 96.06 194 LEU A O 1
ATOM 1528 N N . ILE A 1 195 ? -8.751 5.504 8.088 1.00 96.31 195 ILE A N 1
ATOM 1529 C CA . ILE A 1 195 ? -8.059 4.331 7.556 1.00 96.31 195 ILE A CA 1
ATOM 1530 C C . ILE A 1 195 ? -7.160 4.783 6.397 1.00 96.31 195 ILE A C 1
ATOM 1532 O O . ILE A 1 195 ? -7.667 5.410 5.461 1.00 96.31 195 ILE A O 1
ATOM 1536 N N . PRO A 1 196 ? -5.855 4.447 6.397 1.00 94.06 196 PRO A N 1
ATOM 1537 C CA . PRO A 1 196 ? -4.995 4.689 5.246 1.00 94.06 196 PRO A CA 1
ATOM 1538 C C . PRO A 1 196 ? -5.598 4.072 3.985 1.00 94.06 196 PRO A C 1
ATOM 1540 O O . PRO A 1 196 ? -5.924 2.885 3.966 1.00 94.06 196 PRO A O 1
ATOM 1543 N N . TRP A 1 197 ? -5.744 4.880 2.936 1.00 91.38 197 TRP A N 1
ATOM 1544 C CA . TRP A 1 197 ? -6.448 4.481 1.717 1.00 91.38 197 TRP A CA 1
ATOM 1545 C C . TRP A 1 197 ? -5.886 3.199 1.094 1.00 91.38 197 TRP A C 1
ATOM 1547 O O . TRP A 1 197 ? -6.648 2.307 0.726 1.00 91.38 197 TRP A O 1
ATOM 1557 N N . ASP A 1 198 ? -4.559 3.064 1.057 1.00 91.88 198 ASP A N 1
ATOM 1558 C CA . ASP A 1 198 ? -3.899 1.873 0.518 1.00 91.88 198 ASP A CA 1
ATOM 1559 C C . ASP A 1 198 ? -4.243 0.624 1.335 1.00 91.88 198 ASP A C 1
ATOM 1561 O O . ASP A 1 198 ? -4.621 -0.400 0.773 1.00 91.88 198 ASP A O 1
ATOM 1565 N N . ASN A 1 199 ? -4.204 0.716 2.669 1.00 94.94 199 ASN A N 1
ATOM 1566 C CA . ASN A 1 199 ? -4.588 -0.389 3.549 1.00 94.94 199 ASN A CA 1
ATOM 1567 C C . ASN A 1 199 ? -6.069 -0.739 3.391 1.00 94.94 199 ASN A C 1
ATOM 1569 O O . ASN A 1 199 ? -6.411 -1.919 3.321 1.00 94.94 199 ASN A O 1
ATOM 1573 N N . ARG A 1 200 ? -6.942 0.269 3.281 1.00 94.69 200 ARG A N 1
ATOM 1574 C CA . ARG A 1 200 ? -8.373 0.063 3.039 1.00 94.69 200 ARG A CA 1
ATOM 1575 C C . ARG A 1 200 ? -8.601 -0.753 1.769 1.00 94.69 200 ARG A C 1
ATOM 1577 O O . ARG A 1 200 ? -9.289 -1.767 1.829 1.00 94.69 200 ARG A O 1
ATOM 1584 N N . LYS A 1 201 ? -7.971 -0.364 0.656 1.00 91.94 201 LYS A N 1
ATOM 1585 C CA . LYS A 1 201 ? -8.050 -1.100 -0.614 1.00 91.94 201 LYS A CA 1
ATOM 1586 C C . LYS A 1 201 ? -7.518 -2.523 -0.508 1.00 91.94 201 LYS A C 1
ATOM 1588 O O . LYS A 1 201 ? -8.134 -3.449 -1.024 1.00 91.94 201 LYS A O 1
ATOM 1593 N N . MET A 1 202 ? -6.387 -2.709 0.175 1.00 92.94 202 MET A N 1
ATOM 1594 C CA . MET A 1 202 ? -5.777 -4.030 0.342 1.00 92.94 202 MET A CA 1
ATOM 1595 C C . MET A 1 202 ? -6.661 -5.006 1.123 1.00 92.94 202 MET A C 1
ATOM 1597 O O . MET A 1 202 ? -6.642 -6.195 0.821 1.00 92.94 202 MET A O 1
ATOM 1601 N N . VAL A 1 203 ? -7.413 -4.513 2.109 1.00 94.62 203 VAL A N 1
ATOM 1602 C CA . VAL A 1 203 ? -8.219 -5.340 3.020 1.00 94.62 203 VAL A CA 1
ATOM 1603 C C . VAL A 1 203 ? -9.661 -5.518 2.539 1.00 94.62 203 VAL A C 1
ATOM 1605 O O . VAL A 1 203 ? -10.250 -6.579 2.748 1.00 94.62 203 VAL A O 1
ATOM 1608 N N . LEU A 1 204 ? -10.253 -4.484 1.938 1.00 93.19 204 LEU A N 1
ATOM 1609 C CA . LEU A 1 204 ? -11.670 -4.472 1.559 1.00 93.19 204 LEU A CA 1
ATOM 1610 C C . LEU A 1 204 ? -11.919 -4.743 0.069 1.00 93.19 204 LEU A C 1
ATOM 1612 O O . LEU A 1 204 ? -13.079 -4.860 -0.310 1.00 93.19 204 LEU A O 1
ATOM 1616 N N . GLU A 1 205 ? -10.862 -4.885 -0.739 1.00 71.81 205 GLU A N 1
ATOM 1617 C CA . GLU A 1 205 ? -10.938 -5.120 -2.192 1.00 71.81 205 GLU A CA 1
ATOM 1618 C C . GLU A 1 205 ? -11.785 -4.066 -2.941 1.00 71.81 205 GLU A C 1
ATOM 1620 O O . GLU A 1 205 ? -12.536 -4.392 -3.858 1.00 71.81 205 GLU A O 1
ATOM 1625 N N . GLU A 1 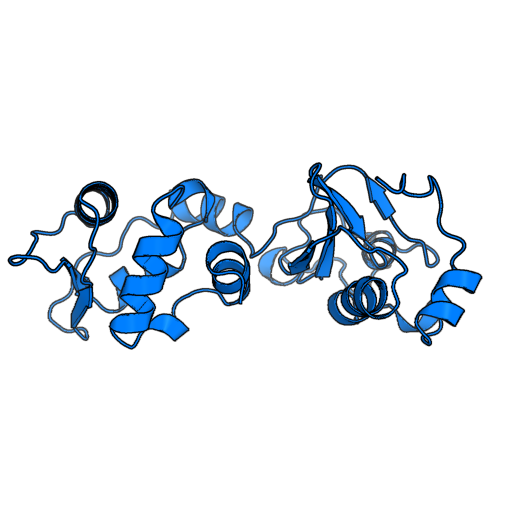206 ? -11.654 -2.795 -2.538 1.00 59.00 206 GLU A N 1
ATOM 1626 C CA . GLU A 1 206 ? -12.294 -1.624 -3.176 1.00 59.00 206 GLU A CA 1
ATOM 1627 C C . GLU A 1 206 ? -11.529 -1.066 -4.393 1.00 59.00 206 GLU A C 1
ATOM 1629 O O . GLU A 1 206 ? -10.275 -0.959 -4.352 1.00 59.00 206 GLU A O 1
#

pLDDT: mean 90.98, std 9.04, range [43.44, 98.25]

Mean predicted aligned error: 5.19 Å

Secondary structure (DSSP, 8-state):
-PPPPSS--HHHHHHHHTS-GGG-TT-HHHHHHHHHHTTS-SSPEEEEEEE-S---TTSTTTT--GGG-EEEEEE-TTS-EEETTTHHHHT-SS--EEE--SSEEETTHHHHHHHHTT-PPPPP-TTSPEEEEE--SHHHHHHHHHHHTPPPBTTEEEEEHHHHHHHHTS-HHHHGGGHHHHHHHHHHTT-GGGS-HHHHHHHH--

Sequence (206 aa):
MLTLPETFDILAVAVQIGVPAEEWRGNCYGIASLFLKKGVVTNAKLRYGLWMGPVAKGSVMYGRPPEGMHHGWLENPDGTIIDPTRFEFEQKPPYVYVGISDYYDAGGNKLRLKELRFNPPPPFSDTQKNISLKLETPEAKEFVTSYLQHKINGETVVLSARQAFWLANLPLDFLADNAKEVFNALIKSGNGGLIPWDNRKMVLEE

Nearest PDB structures (foldseek):
  2b86-assembly1_A  TM=5.114E-01  e=2.346E+00  Homo sapiens
  8adb-assembly1_A  TM=3.210E-01  e=4.834E-01  Waddlia chondrophila
  1wa7-assembly1_A  TM=4.603E-01  e=4.053E+00  Homo sapiens
  3a98-assembly2_C  TM=2.433E-01  e=1.840E+00  Homo sapiens

Solvent-accessible surface area (backbone atoms only — not comparable to full-atom values): 11749 Å² total; per-residue (Å²): 134,84,79,78,71,97,68,72,60,56,67,62,48,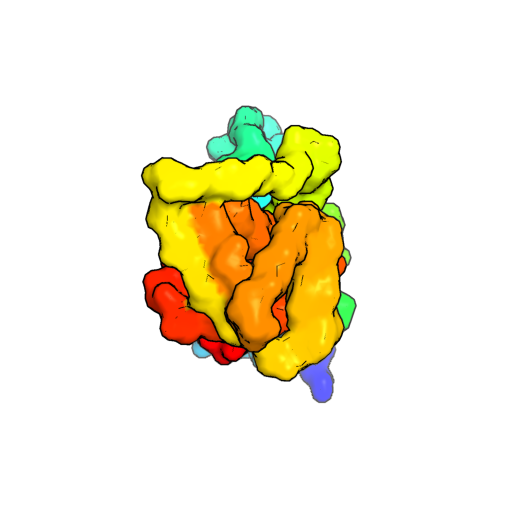20,62,65,59,71,48,61,60,87,69,40,70,95,34,32,46,60,51,37,50,34,34,48,79,56,61,76,44,84,74,54,46,84,42,45,27,26,44,69,57,83,54,29,86,84,16,96,63,41,92,61,57,54,93,73,32,68,42,26,27,29,34,34,88,88,52,40,28,40,25,63,47,55,25,52,37,62,59,51,76,77,44,64,46,73,43,77,68,82,35,66,24,63,53,37,28,63,59,37,52,62,47,45,81,80,52,68,72,60,76,82,43,90,90,44,61,74,44,63,31,58,54,91,50,69,67,48,44,50,53,54,31,65,68,61,73,50,74,66,60,86,74,27,43,70,31,22,52,64,38,49,41,52,63,42,54,52,22,61,82,77,42,46,90,35,42,52,55,55,49,49,19,34,38,77,60,74,46,44,86,51,39,49,65,52,50,47,31,73,61,69,74,108

Radius of gyration: 20.12 Å; Cα contacts (8 Å, |Δi|>4): 321; chains: 1; bounding box: 46×35×57 Å

Foldseek 3Di:
DDDQDPFDPQVVLCVQLVHHLVPCPPVFQVSQVSCCVSVVDPAWDKFKDWFQDAADPPAPCPPPDRRPRIHIWTAHPVRWTWTQHVCNRVVHRTTIDTGHPPGDDGLCLVVLVVCCVVDQQDAADPVADKFKFQFDDPVLVCLLCVRRVFDADVRTTIGGPSNLLNQLSHRCVSCDPVNLRSLVRCVVSVNNVSHRPRSCCVRVVD